Protein AF-A0A353D0I7-F1 (afdb_monomer)

pLDDT: mean 75.92, std 21.26, range [36.0, 98.81]

Mean predicted aligned error: 16.85 Å

Foldseek 3Di:
DDPPPPDPDPPPPPPPPPPPPPPPPPPPPVVVVVVVVVVCPPPPDPPPPPPPPDDDDDPPADPDDPVRRVVVVVVVVVVVVVVVVVVVVVVVVVVVVVVVVVVVVVVVVVVVVVVVVVVVVVVVVVVVVVVVVVVVVVVVVVVVVVVVVVVVVVVVVVVLQQAEKDKDWDWDAFDLFFIKIKIFIDGPNWTDFDQDPVQKDKDFDDDPPDPQDQDPPPQWDTDPTNIIIGTTGDDNPDQKGWTWIWGADPVNSYIDIDTDTHDGDPDDDDD

Radius of gyration: 63.14 Å; Cα contacts (8 Å, |Δi|>4): 236; chains: 1; bounding box: 129×43×152 Å

Structure (mmCIF, N/CA/C/O backbone):
data_AF-A0A353D0I7-F1
#
_entry.id   AF-A0A353D0I7-F1
#
loop_
_atom_site.group_PDB
_atom_site.id
_atom_site.type_symbol
_atom_site.label_atom_id
_atom_site.label_alt_id
_atom_site.label_comp_id
_atom_site.label_asym_id
_atom_site.label_entity_id
_atom_site.label_seq_id
_atom_site.pdbx_PDB_ins_code
_atom_site.Cartn_x
_atom_site.Cartn_y
_atom_site.Cartn_z
_atom_site.occupancy
_atom_site.B_iso_or_equiv
_atom_site.auth_seq_id
_atom_site.auth_comp_id
_atom_site.auth_asym_id
_atom_site.auth_atom_id
_atom_site.pdbx_PDB_model_num
ATOM 1 N N . MET A 1 1 ? 24.732 11.287 5.444 1.00 43.81 1 MET A N 1
ATOM 2 C CA . MET A 1 1 ? 25.161 10.546 4.243 1.00 43.81 1 MET A CA 1
ATOM 3 C C . MET A 1 1 ? 24.365 11.101 3.076 1.00 43.81 1 MET A C 1
ATOM 5 O O . MET A 1 1 ? 23.213 11.434 3.291 1.00 43.81 1 MET A O 1
ATOM 9 N N . GLU A 1 2 ? 25.016 11.252 1.920 1.00 36.94 2 GLU A N 1
ATOM 10 C CA . GLU A 1 2 ? 24.419 11.564 0.606 1.00 36.94 2 GLU A CA 1
ATOM 11 C C . GLU A 1 2 ? 24.015 13.018 0.315 1.00 36.94 2 GLU A C 1
ATOM 13 O O . GLU A 1 2 ? 22.853 13.376 0.206 1.00 36.94 2 GLU A O 1
ATOM 18 N N . ASN A 1 3 ? 25.036 13.838 0.050 1.00 39.44 3 ASN A N 1
ATOM 19 C CA . ASN A 1 3 ? 24.956 14.944 -0.910 1.00 39.44 3 ASN A CA 1
ATOM 20 C C . ASN A 1 3 ? 25.795 14.562 -2.146 1.00 39.44 3 ASN A C 1
ATOM 22 O O . ASN A 1 3 ? 26.891 15.074 -2.363 1.00 39.44 3 ASN A O 1
ATOM 26 N N . GLN A 1 4 ? 25.307 13.582 -2.910 1.00 45.09 4 GLN A N 1
ATOM 27 C CA . GLN A 1 4 ? 25.917 13.063 -4.144 1.00 45.09 4 GLN A CA 1
ATOM 28 C C . GLN A 1 4 ? 24.853 13.021 -5.251 1.00 45.09 4 GLN A C 1
ATOM 30 O O . GLN A 1 4 ? 24.488 11.952 -5.714 1.00 45.09 4 GLN A O 1
ATOM 35 N N . LEU A 1 5 ? 24.289 14.170 -5.643 1.00 42.84 5 LEU A N 1
ATOM 36 C CA . LEU A 1 5 ? 23.311 14.217 -6.748 1.00 42.84 5 LEU A CA 1
ATOM 37 C C . LEU A 1 5 ? 23.280 15.560 -7.499 1.00 42.84 5 LEU A C 1
ATOM 39 O O . LEU A 1 5 ? 22.258 15.986 -8.021 1.00 42.84 5 LEU A O 1
ATOM 43 N N . MET A 1 6 ? 24.433 16.221 -7.615 1.00 41.44 6 MET A N 1
ATOM 44 C CA . MET A 1 6 ? 24.625 17.328 -8.562 1.00 41.44 6 MET A CA 1
ATOM 45 C C . MET A 1 6 ? 25.879 17.087 -9.392 1.00 41.44 6 MET A C 1
ATOM 47 O O . MET A 1 6 ? 26.884 17.772 -9.232 1.00 41.44 6 MET A O 1
ATOM 51 N N . ASN A 1 7 ? 25.852 16.077 -10.264 1.00 40.19 7 ASN A N 1
ATOM 52 C CA . ASN A 1 7 ? 26.860 15.992 -11.322 1.00 40.19 7 ASN A CA 1
ATOM 53 C C . ASN A 1 7 ? 26.443 15.139 -12.527 1.00 40.19 7 ASN A C 1
ATOM 55 O O . ASN A 1 7 ? 27.208 14.311 -13.001 1.00 40.19 7 ASN A O 1
ATOM 59 N N . ILE A 1 8 ? 25.227 15.325 -13.046 1.00 46.22 8 ILE A N 1
ATOM 60 C CA . ILE A 1 8 ? 24.851 14.786 -14.361 1.00 46.22 8 ILE A CA 1
ATOM 61 C C . ILE A 1 8 ? 23.955 15.819 -15.046 1.00 46.22 8 ILE A C 1
ATOM 63 O O . ILE A 1 8 ? 22.750 15.798 -14.845 1.00 46.22 8 ILE A O 1
ATOM 67 N N . ASN A 1 9 ? 24.548 16.787 -15.757 1.00 39.69 9 ASN A N 1
ATOM 68 C CA . ASN A 1 9 ? 23.955 17.439 -16.947 1.00 39.69 9 ASN A CA 1
ATOM 69 C C . ASN A 1 9 ? 24.830 18.577 -17.497 1.00 39.69 9 ASN A C 1
ATOM 71 O O . ASN A 1 9 ? 24.389 19.700 -17.733 1.00 39.69 9 ASN A O 1
ATOM 75 N N . ARG A 1 10 ? 26.105 18.276 -17.753 1.00 39.94 10 ARG A N 1
ATOM 76 C CA . ARG A 1 10 ? 26.916 19.040 -18.709 1.00 39.94 10 ARG A CA 1
ATOM 77 C C . ARG A 1 10 ? 27.571 18.088 -19.699 1.00 39.94 10 ARG A C 1
ATOM 79 O O . ARG A 1 10 ? 28.788 18.037 -19.819 1.00 39.94 10 ARG A O 1
ATOM 86 N N . ILE A 1 11 ? 26.746 17.321 -20.409 1.00 43.81 11 ILE A N 1
ATOM 87 C CA . ILE A 1 11 ? 27.163 16.764 -21.695 1.00 43.81 11 ILE A CA 1
ATOM 88 C C . ILE A 1 11 ? 26.932 17.880 -22.708 1.00 43.81 11 ILE A C 1
ATOM 90 O O . ILE A 1 11 ? 25.852 18.044 -23.268 1.00 43.81 11 ILE A O 1
ATOM 94 N N . SER A 1 12 ? 27.958 18.713 -22.860 1.00 39.00 12 SER A N 1
ATOM 95 C CA . SER A 1 12 ? 28.112 19.603 -24.001 1.00 39.00 12 SER A CA 1
ATOM 96 C C . SER A 1 12 ? 28.170 18.726 -25.251 1.00 39.00 12 SER A C 1
ATOM 98 O O . SER A 1 12 ? 29.223 18.183 -25.585 1.00 39.00 12 SER A O 1
ATOM 100 N N . ILE A 1 13 ? 27.028 18.532 -25.909 1.00 44.00 13 ILE A N 1
ATOM 101 C CA . ILE A 1 13 ? 26.969 17.905 -27.227 1.00 44.00 13 ILE A CA 1
ATOM 102 C C . ILE A 1 13 ? 27.685 18.864 -28.176 1.00 44.00 13 ILE A C 1
ATOM 104 O O . ILE A 1 13 ? 27.190 19.945 -28.495 1.00 44.00 13 ILE A O 1
ATOM 108 N N . PHE A 1 14 ? 28.902 18.489 -28.565 1.00 36.00 14 PHE A N 1
ATOM 109 C CA . PHE A 1 14 ? 29.623 19.114 -29.661 1.00 36.00 14 PHE A CA 1
ATOM 110 C C . PHE A 1 14 ? 28.761 18.977 -30.917 1.00 36.00 14 PHE A C 1
ATOM 112 O O . PHE A 1 14 ? 28.724 17.925 -31.551 1.00 36.00 14 PHE A O 1
ATOM 119 N N . ALA A 1 15 ? 28.058 20.052 -31.268 1.00 41.72 15 ALA A N 1
ATOM 120 C CA . ALA A 1 15 ? 27.483 20.229 -32.587 1.00 41.72 15 ALA A CA 1
ATOM 121 C C . ALA A 1 15 ? 28.641 20.316 -33.590 1.00 41.72 15 ALA A C 1
ATOM 123 O O . ALA A 1 15 ? 29.188 21.385 -33.860 1.00 41.72 15 ALA A O 1
ATOM 124 N N . VAL A 1 16 ? 29.063 19.166 -34.113 1.00 38.50 16 VAL A N 1
ATOM 125 C CA . VAL A 1 16 ? 29.915 19.108 -35.296 1.00 38.50 16 VAL A CA 1
ATOM 126 C C . VAL A 1 16 ? 29.008 19.404 -36.484 1.00 38.50 16 VAL A C 1
ATOM 128 O O . VAL A 1 16 ? 28.429 18.512 -37.096 1.00 38.50 16 VAL A O 1
ATOM 131 N N . CYS A 1 17 ? 28.858 20.691 -36.796 1.00 39.34 17 CYS A N 1
ATOM 132 C CA . CYS A 1 17 ? 28.302 21.143 -38.063 1.00 39.34 17 CYS A CA 1
ATOM 133 C C . CYS A 1 17 ? 29.265 20.749 -39.190 1.00 39.34 17 CYS A C 1
ATOM 135 O O . CYS A 1 17 ? 30.078 21.559 -39.635 1.00 39.34 17 CYS A O 1
ATOM 137 N N . PHE A 1 18 ? 29.179 19.510 -39.675 1.00 36.78 18 PHE A N 1
ATOM 138 C CA . PHE A 1 18 ? 29.723 19.173 -40.983 1.00 36.78 18 PHE A CA 1
ATOM 139 C C . PHE A 1 18 ? 28.735 19.677 -42.034 1.00 36.78 18 PHE A C 1
ATOM 141 O O . PHE A 1 18 ? 27.848 18.966 -42.503 1.00 36.78 18 PHE A O 1
ATOM 148 N N . ALA A 1 19 ? 28.890 20.950 -42.394 1.00 41.84 19 ALA A N 1
ATOM 149 C CA . ALA A 1 19 ? 28.361 21.493 -43.632 1.00 41.84 19 ALA A CA 1
ATOM 150 C C . ALA A 1 19 ? 29.079 20.803 -44.803 1.00 41.84 19 ALA A C 1
ATOM 152 O O . ALA A 1 19 ? 29.999 21.350 -45.407 1.00 41.84 19 ALA A O 1
ATOM 153 N N . VAL A 1 20 ? 28.687 19.567 -45.117 1.00 42.97 20 VAL A N 1
ATOM 154 C CA . VAL A 1 20 ? 28.992 18.979 -46.417 1.00 42.97 20 VAL A CA 1
ATOM 155 C C . VAL A 1 20 ? 28.049 19.655 -47.397 1.00 42.97 20 VAL A C 1
ATOM 157 O O . VAL A 1 20 ? 26.867 19.325 -47.480 1.00 42.97 20 VAL A O 1
ATOM 160 N N . GLY A 1 21 ? 28.577 20.650 -48.106 1.00 36.94 21 GLY A N 1
ATOM 161 C CA . GLY A 1 21 ? 27.939 21.240 -49.270 1.00 36.94 21 GLY A CA 1
ATOM 162 C C . GLY A 1 21 ? 27.663 20.167 -50.319 1.00 36.94 21 GLY A C 1
ATOM 163 O O . GLY A 1 21 ? 28.461 19.946 -51.222 1.00 36.94 21 GLY A O 1
ATOM 164 N N . LEU A 1 22 ? 26.504 19.519 -50.226 1.00 41.19 22 LEU A N 1
ATOM 165 C CA . LEU A 1 22 ? 25.900 18.749 -51.307 1.00 41.19 22 LEU A CA 1
ATOM 166 C C . LEU A 1 22 ? 25.174 19.715 -52.253 1.00 41.19 22 LEU A C 1
ATOM 168 O O . LEU A 1 22 ? 23.973 19.629 -52.475 1.00 41.19 22 LEU A O 1
ATOM 172 N N . ALA A 1 23 ? 25.937 20.634 -52.842 1.00 38.72 23 ALA A N 1
ATOM 173 C CA . ALA A 1 23 ? 25.620 21.192 -54.148 1.00 38.72 23 ALA A CA 1
ATOM 174 C C . ALA A 1 23 ? 26.323 20.321 -55.199 1.00 38.72 23 ALA A C 1
ATOM 176 O O . ALA A 1 23 ? 27.209 20.769 -55.920 1.00 38.72 23 ALA A O 1
ATOM 177 N N . VAL A 1 24 ? 25.950 19.040 -55.263 1.00 44.25 24 VAL A N 1
ATOM 178 C CA . VAL A 1 24 ? 26.192 18.256 -56.474 1.00 44.25 24 VAL A CA 1
ATOM 179 C C . VAL A 1 24 ? 25.084 18.666 -57.425 1.00 44.25 24 VAL A C 1
ATOM 181 O O . VAL A 1 24 ? 23.952 18.194 -57.330 1.00 44.25 24 VAL A O 1
ATOM 184 N N . ALA A 1 25 ? 25.417 19.611 -58.302 1.00 37.81 25 ALA A N 1
ATOM 185 C CA . ALA A 1 25 ? 24.695 19.830 -59.537 1.00 37.81 25 ALA A CA 1
ATOM 186 C C . ALA A 1 25 ? 24.518 18.464 -60.212 1.00 37.81 25 ALA A C 1
ATOM 188 O O . ALA A 1 25 ? 25.473 17.839 -60.673 1.00 37.81 25 ALA A O 1
ATOM 189 N N . SER A 1 26 ? 23.287 17.975 -60.194 1.00 40.94 26 SER A N 1
ATOM 190 C CA . SER A 1 26 ? 22.852 16.793 -60.910 1.00 40.94 26 SER A CA 1
ATOM 191 C C . SER A 1 26 ? 22.825 17.111 -62.404 1.00 40.94 26 SER A C 1
ATOM 193 O O . SER A 1 26 ? 21.777 17.337 -62.999 1.00 40.94 26 SER A O 1
ATOM 195 N N . GLU A 1 27 ? 23.996 17.109 -63.041 1.00 39.12 27 GLU A N 1
ATOM 196 C CA . GLU A 1 27 ? 24.047 16.778 -64.461 1.00 39.12 27 GLU A CA 1
ATOM 197 C C . GLU A 1 27 ? 23.748 15.274 -64.599 1.00 39.12 27 GLU A C 1
ATOM 199 O O . GLU A 1 27 ? 24.409 14.449 -63.960 1.00 39.12 27 GLU A O 1
ATOM 204 N N . PRO A 1 28 ? 22.749 14.871 -65.402 1.00 41.25 28 PRO A N 1
ATOM 205 C CA . PRO A 1 28 ? 22.394 13.470 -65.557 1.00 41.25 28 PRO A CA 1
ATOM 206 C C . PRO A 1 28 ? 23.538 12.720 -66.255 1.00 41.25 28 PRO A C 1
ATOM 208 O O . PRO A 1 28 ? 23.736 12.815 -67.469 1.00 41.25 28 PRO A O 1
ATOM 211 N N . SER A 1 29 ? 24.270 11.912 -65.484 1.00 44.91 29 SER A N 1
ATOM 212 C CA . SER A 1 29 ? 25.369 11.052 -65.950 1.00 44.91 29 SER A CA 1
ATOM 213 C C . SER A 1 29 ? 24.948 10.026 -67.016 1.00 44.91 29 SER A C 1
ATOM 215 O O . SER A 1 29 ? 25.800 9.448 -67.692 1.00 44.91 29 SER A O 1
ATOM 217 N N . MET A 1 30 ? 23.646 9.861 -67.278 1.00 44.22 30 MET A N 1
ATOM 218 C CA . MET A 1 30 ? 23.142 9.021 -68.369 1.00 44.22 30 MET A CA 1
ATOM 219 C C . MET A 1 30 ? 23.499 9.538 -69.777 1.00 44.22 30 MET A C 1
ATOM 221 O O . MET A 1 30 ? 23.454 8.764 -70.734 1.00 44.22 30 MET A O 1
ATOM 225 N N . ALA A 1 31 ? 23.910 10.804 -69.936 1.00 43.75 31 ALA A N 1
ATOM 226 C CA . ALA A 1 31 ? 24.322 11.343 -71.237 1.00 43.75 31 ALA A CA 1
ATOM 227 C C . ALA A 1 31 ? 25.786 11.025 -71.620 1.00 43.75 31 ALA A C 1
ATOM 229 O O . ALA A 1 31 ? 26.114 11.015 -72.810 1.00 43.75 31 ALA A O 1
ATOM 230 N N . ARG A 1 32 ? 26.676 10.713 -70.661 1.00 48.09 32 ARG A N 1
ATOM 231 C CA . ARG A 1 32 ? 28.086 10.372 -70.964 1.00 48.09 32 ARG A CA 1
ATOM 232 C C . ARG A 1 32 ? 28.297 8.908 -71.360 1.00 48.09 32 ARG A C 1
ATOM 234 O O . ARG A 1 32 ? 29.237 8.625 -72.106 1.00 48.09 32 ARG A O 1
ATOM 241 N N . ASN A 1 33 ? 27.389 8.003 -70.989 1.00 43.19 33 ASN A N 1
ATOM 242 C CA . ASN A 1 33 ? 27.522 6.576 -71.313 1.00 43.19 33 ASN A CA 1
ATOM 243 C C . ASN A 1 33 ? 27.326 6.246 -72.801 1.00 43.19 33 ASN A C 1
ATOM 245 O O . ASN A 1 33 ? 27.893 5.271 -73.285 1.00 43.19 33 ASN A O 1
ATOM 249 N N . LYS A 1 34 ? 26.616 7.076 -73.580 1.00 42.94 34 LYS A N 1
ATOM 250 C CA . LYS A 1 34 ? 26.435 6.817 -75.024 1.00 42.94 34 LYS A CA 1
ATOM 251 C C . LYS A 1 34 ? 27.615 7.248 -75.901 1.00 42.94 34 LYS A C 1
ATOM 253 O O . LYS A 1 34 ? 27.790 6.678 -76.971 1.00 42.94 34 LYS A O 1
ATOM 258 N N . LYS A 1 35 ? 28.444 8.209 -75.472 1.00 41.84 35 LYS A N 1
ATOM 259 C CA . LYS A 1 35 ? 29.616 8.648 -76.260 1.00 41.84 35 LYS A CA 1
ATOM 260 C C . LYS A 1 35 ? 30.898 7.874 -75.940 1.00 41.84 35 LYS A C 1
ATOM 262 O O . LYS A 1 35 ? 31.723 7.720 -76.832 1.00 41.84 35 LYS A O 1
ATOM 267 N N . LYS A 1 36 ? 31.057 7.331 -74.726 1.00 41.81 36 LYS A N 1
ATOM 268 C CA . LYS A 1 36 ? 32.230 6.502 -74.379 1.00 41.81 36 LYS A CA 1
ATOM 269 C C . LYS A 1 36 ? 32.121 5.049 -74.864 1.00 41.81 36 LYS A C 1
ATOM 271 O O . LYS A 1 36 ? 33.139 4.467 -75.224 1.00 41.81 36 LYS A O 1
ATOM 276 N N . ALA A 1 37 ? 30.907 4.506 -75.002 1.00 42.28 37 ALA A N 1
ATOM 277 C CA . ALA A 1 37 ? 30.687 3.162 -75.552 1.00 42.28 37 ALA A CA 1
ATOM 278 C C . ALA A 1 37 ? 31.186 2.995 -77.007 1.00 42.28 37 ALA A C 1
ATOM 280 O O . ALA A 1 37 ? 31.537 1.891 -77.410 1.00 42.28 37 ALA A O 1
ATOM 281 N N . SER A 1 38 ? 31.281 4.082 -77.786 1.00 43.28 38 SER A N 1
ATOM 282 C CA . SER A 1 38 ? 31.744 4.038 -79.183 1.00 43.28 38 SER A CA 1
ATOM 283 C C . SER A 1 38 ? 33.266 3.911 -79.342 1.00 43.28 38 SER A C 1
ATOM 285 O O . SER A 1 38 ? 33.706 3.480 -80.404 1.00 43.28 38 SER A O 1
ATOM 287 N N . SER A 1 39 ? 34.069 4.264 -78.331 1.00 43.16 39 SER A N 1
ATOM 288 C CA . SER A 1 39 ? 35.538 4.126 -78.394 1.00 43.16 39 SER A CA 1
ATOM 289 C C . SER A 1 39 ? 36.075 2.957 -77.561 1.00 43.16 39 SER A C 1
ATOM 291 O O . SER A 1 39 ? 37.202 2.526 -77.782 1.00 43.16 39 SER A O 1
ATOM 293 N N . TYR A 1 40 ? 35.272 2.405 -76.644 1.00 43.62 40 TYR A N 1
ATOM 294 C CA . TYR A 1 40 ? 35.687 1.367 -75.688 1.00 43.62 40 TYR A CA 1
ATOM 295 C C . TYR A 1 40 ? 35.433 -0.085 -76.133 1.00 43.62 40 TYR A C 1
ATOM 297 O O . TYR A 1 40 ? 35.840 -1.018 -75.447 1.00 43.62 40 TYR A O 1
ATOM 305 N N . SER A 1 41 ? 34.839 -0.317 -77.309 1.00 39.81 41 SER A N 1
ATOM 306 C CA . SER A 1 41 ? 34.624 -1.672 -77.854 1.00 39.81 41 SER A CA 1
ATOM 307 C C . SER A 1 41 ? 35.919 -2.426 -78.215 1.00 39.81 41 SER A C 1
ATOM 309 O O . SER A 1 41 ? 35.845 -3.585 -78.620 1.00 39.81 41 SER A O 1
ATOM 311 N N . LYS A 1 42 ? 37.101 -1.803 -78.113 1.00 42.97 42 LYS A N 1
ATOM 312 C CA . LYS A 1 42 ? 38.382 -2.458 -78.426 1.00 42.97 42 LYS A CA 1
ATOM 313 C C . LYS A 1 42 ? 39.047 -3.176 -77.247 1.00 42.97 42 LYS A C 1
ATOM 315 O O . LYS A 1 42 ? 39.961 -3.951 -77.500 1.00 42.97 42 LYS A O 1
ATOM 320 N N . TYR A 1 43 ? 38.597 -2.966 -76.007 1.00 46.38 43 TYR A N 1
ATOM 321 C CA . TYR A 1 43 ? 39.316 -3.463 -74.820 1.00 46.38 43 TYR A CA 1
ATOM 322 C C . TYR A 1 43 ? 38.435 -4.191 -73.788 1.00 46.38 43 TYR A C 1
ATOM 324 O O . TYR A 1 43 ? 38.929 -4.601 -72.748 1.00 46.38 43 TYR A O 1
ATOM 332 N N . THR A 1 44 ? 37.147 -4.419 -74.069 1.00 39.66 44 THR A N 1
ATOM 333 C CA . THR A 1 44 ? 36.193 -5.098 -73.161 1.00 39.66 44 THR A CA 1
ATOM 334 C C . THR A 1 44 ? 36.138 -6.622 -73.299 1.00 39.66 44 THR A C 1
ATOM 336 O O . THR A 1 44 ? 35.205 -7.267 -72.827 1.00 39.66 44 THR A O 1
ATOM 339 N N . SER A 1 45 ? 37.146 -7.231 -73.910 1.00 42.69 45 SER A N 1
ATOM 340 C CA . SER A 1 45 ? 37.435 -8.639 -73.630 1.00 42.69 45 SER A CA 1
ATOM 341 C C . SER A 1 45 ? 38.417 -8.645 -72.472 1.00 42.69 45 SER A C 1
ATOM 343 O O . SER A 1 45 ? 39.285 -7.780 -72.435 1.00 42.69 45 SER A O 1
ATOM 345 N N . ALA A 1 46 ? 38.330 -9.603 -71.553 1.00 44.50 46 ALA A N 1
ATOM 346 C CA . ALA A 1 46 ? 39.454 -9.939 -70.691 1.00 44.50 46 ALA A CA 1
ATOM 347 C C . ALA A 1 46 ? 40.634 -10.358 -71.588 1.00 44.50 46 ALA A C 1
ATOM 349 O O . ALA A 1 46 ? 40.857 -11.539 -71.842 1.00 44.50 46 ALA A O 1
ATOM 350 N N . VAL A 1 47 ? 41.345 -9.381 -72.151 1.00 45.44 47 VAL A N 1
ATOM 351 C CA . VAL A 1 47 ? 42.608 -9.586 -72.831 1.00 45.44 47 VAL A CA 1
ATOM 352 C C . VAL A 1 47 ? 43.573 -9.793 -71.688 1.00 45.44 47 VAL A C 1
ATOM 354 O O . VAL A 1 47 ? 44.133 -8.858 -71.122 1.00 45.44 47 VAL A O 1
ATOM 357 N N . GLN A 1 48 ? 43.692 -11.058 -71.297 1.00 48.25 48 GLN A N 1
ATOM 358 C CA . GLN A 1 48 ? 44.910 -11.571 -70.705 1.00 48.25 48 GLN A CA 1
ATOM 359 C C . GLN A 1 48 ? 46.048 -10.926 -71.500 1.00 48.25 48 GLN A C 1
ATOM 361 O O . GLN A 1 48 ? 46.119 -11.125 -72.717 1.00 48.25 48 GLN A O 1
ATOM 366 N N . LEU A 1 49 ? 46.841 -10.064 -70.845 1.00 49.62 49 LEU A N 1
ATOM 367 C CA . LEU A 1 49 ? 48.037 -9.482 -71.456 1.00 49.62 49 LEU A CA 1
ATOM 368 C C . LEU A 1 49 ? 48.740 -10.615 -72.211 1.00 49.62 49 LEU A C 1
ATOM 370 O O . LEU A 1 49 ? 48.863 -11.698 -71.626 1.00 49.62 49 LEU A O 1
ATOM 374 N N . PRO A 1 50 ? 49.130 -10.433 -73.486 1.00 48.22 50 PRO A N 1
ATOM 375 C CA . PRO A 1 50 ? 49.729 -11.515 -74.245 1.00 48.22 50 PRO A CA 1
ATOM 376 C C . PRO A 1 50 ? 50.870 -12.120 -73.422 1.00 48.22 50 PRO A C 1
ATOM 378 O O . PRO A 1 50 ? 51.798 -11.408 -73.031 1.00 48.22 50 PRO A O 1
ATOM 381 N N . SER A 1 51 ? 50.767 -13.414 -73.101 1.00 48.44 51 SER A N 1
ATOM 382 C CA . SER A 1 51 ? 51.849 -14.162 -72.465 1.00 48.44 51 SER A CA 1
ATOM 383 C C . SER A 1 51 ? 52.960 -14.292 -73.497 1.00 48.44 51 SER A C 1
ATOM 385 O O . SER A 1 51 ? 52.995 -15.243 -74.272 1.00 48.44 51 SER A O 1
ATOM 387 N N . TYR A 1 52 ? 53.824 -13.285 -73.571 1.00 53.31 52 TYR A N 1
ATOM 388 C CA . TYR A 1 52 ? 55.045 -13.367 -74.352 1.00 53.31 52 TYR A CA 1
ATOM 389 C C . TYR A 1 52 ? 56.007 -14.272 -73.590 1.00 53.31 52 TYR A C 1
ATOM 391 O O . TYR A 1 52 ? 56.526 -13.885 -72.542 1.00 53.31 52 TYR A O 1
ATOM 399 N N . ASP A 1 53 ? 56.202 -15.486 -74.108 1.00 41.38 53 ASP A N 1
ATOM 400 C CA . ASP A 1 53 ? 57.168 -16.453 -73.598 1.00 41.38 53 ASP A CA 1
ATOM 401 C C . ASP A 1 53 ? 58.546 -15.795 -73.471 1.00 41.38 53 ASP A C 1
ATOM 403 O O . ASP A 1 53 ? 59.245 -15.509 -74.448 1.00 41.38 53 ASP A O 1
ATOM 407 N N . ALA A 1 54 ? 58.923 -15.529 -72.224 1.00 45.94 54 ALA A N 1
ATOM 408 C CA . ALA A 1 54 ? 60.219 -14.998 -71.866 1.00 45.94 54 ALA A CA 1
ATOM 409 C C . ALA A 1 54 ? 61.253 -16.125 -71.962 1.00 45.94 54 ALA A C 1
ATOM 411 O O . ALA A 1 54 ? 61.483 -16.857 -71.000 1.00 45.94 54 ALA A O 1
ATOM 412 N N . ASN A 1 55 ? 61.903 -16.262 -73.121 1.00 46.56 55 ASN A N 1
ATOM 413 C CA . ASN A 1 55 ? 63.171 -16.982 -73.165 1.00 46.56 55 ASN A CA 1
ATOM 414 C C . ASN A 1 55 ? 64.236 -16.154 -72.419 1.00 46.56 55 ASN A C 1
ATOM 416 O O . ASN A 1 55 ? 64.371 -14.942 -72.598 1.00 46.56 55 ASN A O 1
ATOM 420 N N . SER A 1 56 ? 64.930 -16.843 -71.521 1.00 47.81 56 SER A N 1
ATOM 421 C CA . SER A 1 56 ? 65.709 -16.366 -70.385 1.00 47.81 56 SER A CA 1
ATOM 422 C C . SER A 1 56 ? 66.812 -15.363 -70.742 1.00 47.81 56 SER A C 1
ATOM 424 O O . SER A 1 56 ? 67.729 -15.712 -71.483 1.00 47.81 56 SER A O 1
ATOM 426 N N . ASN A 1 57 ? 66.734 -14.155 -70.162 1.00 48.94 57 ASN A N 1
ATOM 427 C CA . ASN A 1 57 ? 67.835 -13.259 -69.731 1.00 48.94 57 ASN A CA 1
ATOM 428 C C . ASN A 1 57 ? 67.581 -11.755 -69.943 1.00 48.94 57 ASN A C 1
ATOM 430 O O . ASN A 1 57 ? 68.415 -10.955 -69.516 1.00 48.94 57 ASN A O 1
ATOM 434 N N . SER A 1 58 ? 66.454 -11.316 -70.516 1.00 48.84 58 SER A N 1
ATOM 435 C CA . SER A 1 58 ? 66.131 -9.881 -70.551 1.00 48.84 58 SER A CA 1
ATOM 436 C C . SER A 1 58 ? 65.224 -9.501 -69.374 1.00 48.84 58 SER A C 1
ATOM 438 O O . SER A 1 58 ? 64.169 -10.087 -69.131 1.00 48.84 58 SER A O 1
ATOM 440 N N . LYS A 1 59 ? 65.666 -8.524 -68.580 1.00 51.41 59 LYS A N 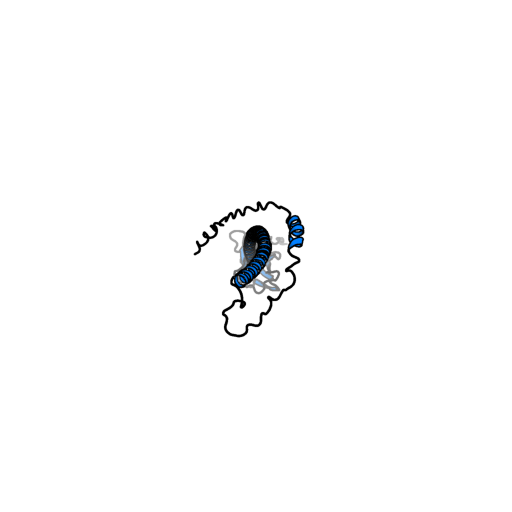1
ATOM 441 C CA . LYS A 1 59 ? 64.848 -7.906 -67.538 1.00 51.41 59 LYS A CA 1
ATOM 442 C C . LYS A 1 59 ? 63.699 -7.144 -68.206 1.00 51.41 59 LYS A C 1
ATOM 444 O O . LYS A 1 59 ? 63.881 -6.010 -68.632 1.00 51.41 59 LYS A O 1
ATOM 449 N N . GLY A 1 60 ? 62.533 -7.777 -68.275 1.00 56.91 60 GLY A N 1
ATOM 450 C CA . GLY A 1 60 ? 61.224 -7.119 -68.271 1.00 56.91 60 GLY A CA 1
ATOM 451 C C . GLY A 1 60 ? 60.770 -6.375 -69.528 1.00 56.91 60 GLY A C 1
ATOM 452 O O . GLY A 1 60 ? 59.674 -5.830 -69.486 1.00 56.91 60 GLY A O 1
ATOM 453 N N . TYR A 1 61 ? 61.537 -6.366 -70.623 1.00 55.34 61 TYR A N 1
ATOM 454 C CA . TYR A 1 61 ? 61.125 -5.708 -71.867 1.00 55.34 61 TYR A CA 1
ATOM 455 C C . TYR A 1 61 ? 61.122 -6.667 -73.063 1.00 55.34 61 TYR A C 1
ATOM 457 O O . TYR A 1 61 ? 62.040 -7.489 -73.184 1.00 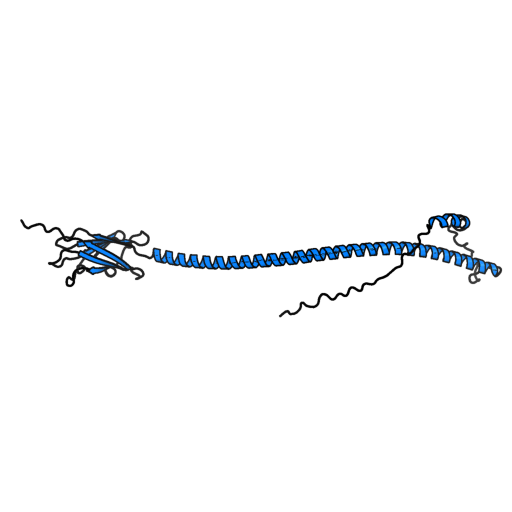55.34 61 TYR A O 1
ATOM 465 N N . PRO A 1 62 ? 60.136 -6.544 -73.975 1.00 56.66 62 PRO A N 1
ATOM 466 C CA . PRO A 1 62 ? 60.156 -7.240 -75.256 1.00 56.66 62 PRO A CA 1
ATOM 467 C C . PRO A 1 62 ? 61.474 -6.971 -75.999 1.00 56.66 62 PRO A C 1
ATOM 469 O O . PRO A 1 62 ? 61.945 -5.834 -76.059 1.00 56.66 62 PRO A O 1
ATOM 472 N N . ASN A 1 63 ? 62.098 -8.010 -76.559 1.00 58.50 63 ASN A N 1
ATOM 473 C CA . ASN A 1 63 ? 63.325 -7.854 -77.342 1.00 58.50 63 ASN A CA 1
ATOM 474 C C . ASN A 1 63 ? 63.011 -7.168 -78.680 1.00 58.50 63 ASN A C 1
ATOM 476 O O . ASN A 1 63 ? 62.528 -7.802 -79.615 1.00 58.50 63 ASN A O 1
ATOM 480 N N . GLY A 1 64 ? 63.325 -5.876 -78.774 1.00 56.28 64 GLY A N 1
ATOM 481 C CA . GLY A 1 64 ? 63.197 -5.091 -79.998 1.00 56.28 64 GLY A CA 1
ATOM 482 C C . GLY A 1 64 ? 62.788 -3.652 -79.710 1.00 56.28 64 GLY A C 1
ATOM 483 O O . GLY A 1 64 ? 61.826 -3.414 -79.005 1.00 56.28 64 GLY A O 1
ATOM 484 N N . ARG A 1 65 ? 63.568 -2.710 -80.257 1.00 59.69 65 ARG A N 1
ATOM 485 C CA . ARG A 1 65 ? 63.331 -1.261 -80.418 1.00 59.69 65 ARG A CA 1
ATOM 486 C C . ARG A 1 65 ? 62.722 -0.498 -79.203 1.00 59.69 65 ARG A C 1
ATOM 488 O O . ARG A 1 65 ? 61.567 -0.712 -78.861 1.00 59.69 65 ARG A O 1
ATOM 495 N N . PRO A 1 66 ? 63.416 0.518 -78.641 1.00 70.06 66 PRO A N 1
ATOM 496 C CA . PRO A 1 66 ? 63.009 1.256 -77.427 1.00 70.06 66 PRO A CA 1
ATOM 497 C C . PRO A 1 66 ? 61.559 1.767 -77.365 1.00 70.06 66 PRO A C 1
ATOM 499 O O . PRO A 1 66 ? 61.024 1.955 -76.279 1.00 70.06 66 PRO A O 1
ATOM 502 N N . PHE A 1 67 ? 60.911 1.993 -78.507 1.00 74.44 67 PHE A N 1
ATOM 503 C CA . PHE A 1 67 ? 59.525 2.452 -78.557 1.00 74.44 67 PHE A CA 1
ATOM 504 C C . PHE A 1 67 ? 58.491 1.378 -78.178 1.00 74.44 67 PHE A C 1
ATOM 506 O O . PHE A 1 67 ? 57.453 1.736 -77.637 1.00 74.44 67 PHE A O 1
ATOM 513 N N . GLN A 1 68 ? 58.765 0.084 -78.394 1.00 75.50 68 GLN A N 1
ATOM 514 C CA . GLN A 1 68 ? 57.823 -1.001 -78.060 1.00 75.50 68 GLN A CA 1
ATOM 515 C C . GLN A 1 68 ? 57.723 -1.221 -76.543 1.00 75.50 68 GLN A C 1
ATOM 517 O O . GLN A 1 68 ? 56.660 -1.521 -76.010 1.00 75.50 68 GLN A O 1
ATOM 522 N N . ALA A 1 69 ? 58.837 -1.019 -75.838 1.00 76.50 69 ALA A N 1
ATOM 523 C CA . ALA A 1 69 ? 58.898 -1.005 -74.380 1.00 76.50 69 ALA A CA 1
ATOM 524 C C . ALA A 1 69 ? 58.024 0.107 -73.773 1.00 76.50 69 ALA A C 1
ATOM 526 O O . ALA A 1 69 ? 57.267 -0.132 -72.838 1.00 76.50 69 ALA A O 1
ATOM 527 N N . ILE A 1 70 ? 58.108 1.309 -74.349 1.00 82.56 70 ILE A N 1
ATOM 528 C CA . ILE A 1 70 ? 57.340 2.480 -73.914 1.00 82.56 70 ILE A CA 1
ATOM 529 C C . ILE A 1 70 ? 55.838 2.264 -74.143 1.00 82.56 70 ILE A C 1
ATOM 531 O O . ILE A 1 70 ? 55.037 2.572 -73.266 1.00 82.56 70 ILE A O 1
ATOM 535 N N . GLU A 1 71 ? 55.454 1.716 -75.298 1.00 83.56 71 GLU A N 1
ATOM 536 C CA . GLU A 1 71 ? 54.059 1.388 -75.622 1.00 83.56 71 GLU A CA 1
ATOM 537 C C . GLU A 1 71 ? 53.450 0.415 -74.597 1.00 83.56 71 GLU A C 1
ATOM 539 O O . GLU A 1 71 ? 52.381 0.681 -74.052 1.00 83.56 71 GLU A O 1
ATOM 544 N N . TYR A 1 72 ? 54.184 -0.643 -74.240 1.00 80.56 72 TYR A N 1
ATOM 545 C CA . TYR A 1 72 ? 53.758 -1.600 -73.216 1.00 80.56 72 TYR A CA 1
ATOM 546 C C . TYR A 1 72 ? 53.557 -0.960 -71.830 1.00 80.56 72 TYR A C 1
ATOM 548 O O . TYR A 1 72 ? 52.582 -1.260 -71.133 1.00 80.56 72 TYR A O 1
ATOM 556 N N . ASP A 1 73 ? 54.456 -0.063 -71.416 1.00 84.81 73 ASP A N 1
ATOM 557 C CA . ASP A 1 73 ? 54.316 0.650 -70.143 1.00 84.81 73 ASP A CA 1
ATOM 558 C C . ASP A 1 73 ? 53.088 1.572 -70.133 1.00 84.81 73 ASP A C 1
ATOM 560 O O . ASP A 1 73 ? 52.383 1.641 -69.120 1.00 84.81 73 ASP A O 1
ATOM 564 N N . PHE A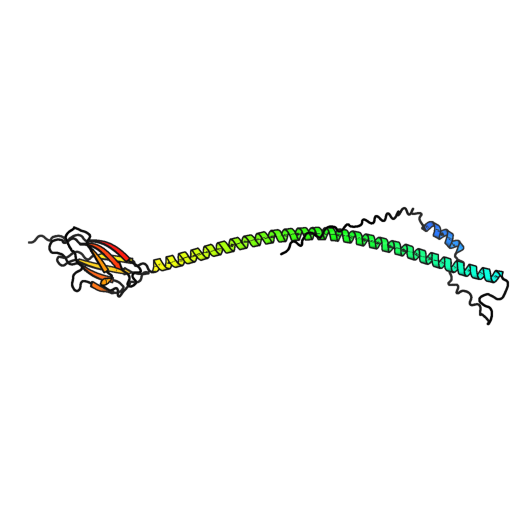 1 74 ? 52.787 2.237 -71.255 1.00 90.06 74 PHE A N 1
ATOM 565 C CA . PHE A 1 74 ? 51.573 3.044 -71.392 1.00 90.06 74 PHE A CA 1
ATOM 566 C C . PHE A 1 74 ? 50.302 2.196 -71.318 1.00 90.06 74 PHE A C 1
ATOM 568 O O . PHE A 1 74 ? 49.386 2.568 -70.586 1.00 90.06 74 PHE A O 1
ATOM 575 N N . ASP A 1 75 ? 50.253 1.038 -71.976 1.00 87.75 75 ASP A N 1
ATOM 576 C CA . ASP A 1 75 ? 49.107 0.121 -71.885 1.00 87.75 75 ASP A CA 1
ATOM 577 C C . ASP A 1 75 ? 48.860 -0.340 -70.443 1.00 87.75 75 ASP A C 1
ATOM 579 O O . ASP A 1 75 ? 47.730 -0.326 -69.945 1.00 87.75 75 ASP A O 1
ATOM 583 N N . LYS A 1 76 ? 49.931 -0.680 -69.717 1.00 87.50 76 LYS A N 1
ATOM 584 C CA . LYS A 1 76 ? 49.846 -1.048 -68.299 1.00 87.50 76 LYS A CA 1
ATOM 585 C C . LYS A 1 76 ? 49.362 0.112 -67.428 1.00 87.50 76 LYS A C 1
ATOM 587 O O . LYS A 1 76 ? 48.613 -0.115 -66.474 1.00 87.50 76 LYS A O 1
ATOM 592 N N . LEU A 1 77 ? 49.797 1.339 -67.718 1.00 93.19 77 LEU A N 1
ATOM 593 C CA . LEU A 1 77 ? 49.318 2.537 -67.030 1.00 93.19 77 LEU A CA 1
ATOM 594 C C . LEU A 1 77 ? 47.832 2.776 -67.300 1.00 93.19 77 LEU A C 1
ATOM 596 O O . LEU A 1 77 ? 47.095 3.002 -66.343 1.00 93.19 77 LEU A O 1
ATOM 600 N N . TYR A 1 78 ? 47.379 2.669 -68.550 1.00 93.69 78 TYR A N 1
ATOM 601 C CA . TYR A 1 78 ? 45.963 2.807 -68.893 1.00 93.69 78 TYR A CA 1
ATOM 602 C C . TYR A 1 78 ? 45.101 1.781 -68.165 1.00 93.69 78 TYR A C 1
ATOM 604 O O . TYR A 1 78 ? 44.109 2.158 -67.549 1.00 93.69 78 TYR A O 1
ATOM 612 N N . TYR A 1 79 ? 45.52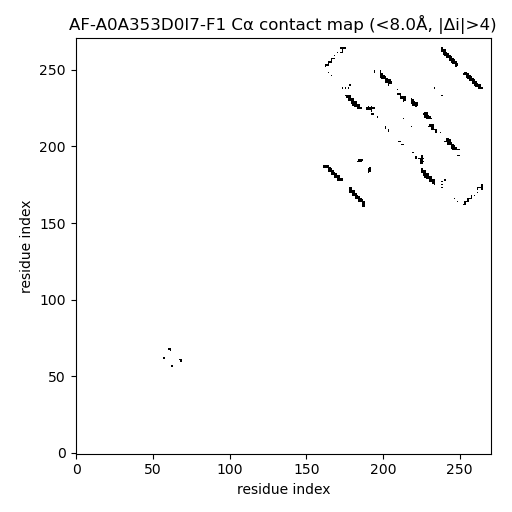1 0.516 -68.148 1.00 91.06 79 TYR A N 1
ATOM 613 C CA . TYR A 1 79 ? 44.808 -0.533 -67.422 1.00 91.06 79 TYR A CA 1
ATOM 614 C C . TYR A 1 79 ? 44.707 -0.239 -65.917 1.00 91.06 79 TYR A C 1
ATOM 616 O O . TYR A 1 79 ? 43.647 -0.379 -65.313 1.00 91.06 79 TYR A O 1
ATOM 624 N N . ARG A 1 80 ? 45.801 0.220 -65.295 1.00 94.88 80 ARG A N 1
ATOM 625 C CA . ARG A 1 80 ? 45.789 0.610 -63.876 1.00 94.88 80 ARG A CA 1
ATOM 626 C C . ARG A 1 80 ? 44.888 1.812 -63.608 1.00 94.88 80 ARG A C 1
ATOM 628 O O . ARG A 1 80 ? 44.216 1.827 -62.584 1.00 94.88 80 ARG A O 1
ATOM 635 N N . LEU A 1 81 ? 44.886 2.807 -64.492 1.00 95.94 81 LEU A N 1
ATOM 636 C CA . LEU A 1 81 ? 44.011 3.973 -64.371 1.00 95.94 81 LEU A CA 1
ATOM 637 C C . LEU A 1 81 ? 42.533 3.582 -64.495 1.00 95.94 81 LEU A C 1
ATOM 639 O O . LEU A 1 81 ? 41.726 4.086 -63.726 1.00 95.94 81 LEU A O 1
ATOM 643 N N . ASP A 1 82 ? 42.196 2.656 -65.394 1.00 93.44 82 ASP A N 1
ATOM 644 C CA . ASP A 1 82 ? 40.831 2.139 -65.576 1.00 93.44 82 ASP A CA 1
ATOM 645 C C . ASP A 1 82 ? 40.343 1.348 -64.347 1.00 93.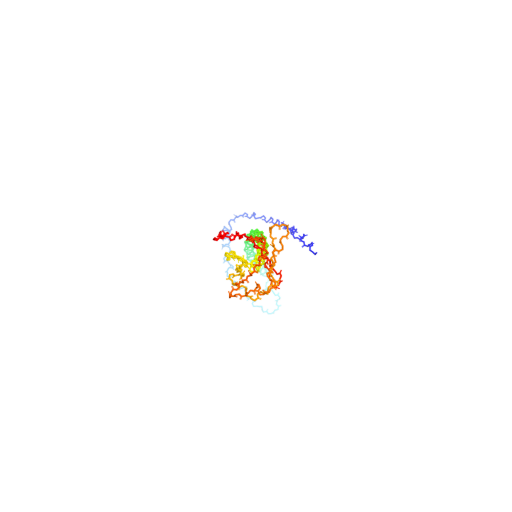44 82 ASP A C 1
ATOM 647 O O . ASP A 1 82 ? 39.219 1.531 -63.873 1.00 93.44 82 ASP A O 1
ATOM 651 N N . MET A 1 83 ? 41.228 0.540 -63.749 1.00 94.50 83 MET A N 1
ATOM 652 C CA . MET A 1 83 ? 40.951 -0.109 -62.464 1.00 94.50 83 MET A CA 1
ATOM 653 C C . MET A 1 83 ? 40.712 0.909 -61.343 1.00 94.50 83 MET A C 1
ATOM 655 O O . MET A 1 83 ? 39.758 0.763 -60.586 1.00 94.50 83 MET A O 1
ATOM 659 N N . ILE A 1 84 ? 41.551 1.946 -61.245 1.00 96.38 84 ILE A N 1
ATOM 660 C CA . ILE A 1 84 ? 41.392 3.001 -60.234 1.00 96.38 84 ILE A CA 1
ATOM 661 C C . ILE A 1 84 ? 40.064 3.748 -60.426 1.00 96.38 84 ILE A C 1
ATOM 663 O O . ILE A 1 84 ? 39.395 4.027 -59.437 1.00 96.38 84 ILE A O 1
ATOM 667 N N . ASP A 1 85 ? 39.665 4.051 -61.664 1.00 95.44 85 ASP A N 1
ATOM 668 C CA . ASP A 1 85 ? 38.373 4.687 -61.971 1.00 95.44 85 ASP A CA 1
ATOM 669 C C . ASP A 1 85 ? 37.206 3.817 -61.473 1.00 95.44 85 ASP A C 1
ATOM 671 O O . ASP A 1 85 ? 36.319 4.290 -60.761 1.00 95.44 85 ASP A O 1
ATOM 675 N N . THR A 1 86 ? 37.277 2.508 -61.735 1.00 94.00 86 THR A N 1
ATOM 676 C CA . THR A 1 86 ? 36.284 1.533 -61.258 1.00 94.00 86 THR A CA 1
ATOM 677 C C . THR A 1 86 ? 36.226 1.458 -59.727 1.00 94.00 86 THR A C 1
ATOM 679 O O . THR A 1 86 ? 35.138 1.439 -59.146 1.00 94.00 86 THR A O 1
ATOM 682 N N . ASP A 1 87 ? 37.377 1.427 -59.053 1.00 96.75 87 ASP A N 1
ATOM 683 C CA . ASP A 1 87 ? 37.447 1.399 -57.588 1.00 96.75 87 ASP A CA 1
ATOM 684 C C . ASP A 1 87 ? 36.892 2.697 -56.976 1.00 96.75 87 ASP A C 1
ATOM 686 O O . ASP A 1 87 ? 36.167 2.658 -55.977 1.00 96.75 87 ASP A O 1
ATOM 690 N N . LEU A 1 88 ? 37.175 3.853 -57.589 1.00 96.56 88 LEU A N 1
ATOM 691 C CA . LEU A 1 88 ? 36.638 5.150 -57.167 1.00 96.56 88 LEU A CA 1
ATOM 692 C C . LEU A 1 88 ? 35.111 5.204 -57.291 1.00 96.56 88 LEU A C 1
ATOM 694 O O . LEU A 1 88 ? 34.448 5.676 -56.362 1.00 96.56 88 LEU A O 1
ATOM 698 N N . ASP A 1 89 ? 34.545 4.665 -58.371 1.00 95.44 89 ASP A N 1
ATOM 699 C CA . ASP A 1 89 ? 33.093 4.553 -58.543 1.00 95.44 89 ASP A CA 1
ATOM 700 C C . ASP A 1 89 ? 32.454 3.680 -57.448 1.00 95.44 89 ASP A C 1
ATOM 702 O O . ASP A 1 89 ? 31.409 4.028 -56.880 1.00 95.44 89 ASP A O 1
ATOM 706 N N . GLN A 1 90 ? 33.096 2.565 -57.082 1.00 96.56 90 GLN A N 1
ATOM 707 C CA . GLN A 1 90 ? 32.626 1.706 -55.989 1.00 96.56 90 GLN A CA 1
ATOM 708 C C . GLN A 1 90 ? 32.704 2.405 -54.627 1.00 96.56 90 GLN A C 1
ATOM 710 O O . GLN A 1 90 ? 31.765 2.316 -53.827 1.00 96.56 90 GLN A O 1
ATOM 715 N N . ILE A 1 91 ? 33.796 3.125 -54.357 1.00 97.94 91 ILE A N 1
ATOM 716 C CA . ILE A 1 91 ? 33.962 3.914 -53.131 1.00 97.94 91 ILE A CA 1
ATOM 717 C C . ILE A 1 91 ? 32.875 4.987 -53.043 1.00 97.94 91 ILE A C 1
ATOM 719 O O . ILE A 1 91 ? 32.239 5.119 -51.994 1.00 97.94 91 ILE A O 1
ATOM 723 N N . ALA A 1 92 ? 32.602 5.707 -54.133 1.00 96.81 92 ALA A N 1
ATOM 724 C CA . ALA A 1 92 ? 31.551 6.718 -54.178 1.00 96.81 92 ALA A CA 1
ATOM 725 C C . ALA A 1 92 ? 30.169 6.118 -53.862 1.00 96.81 92 ALA A C 1
ATOM 727 O O . ALA A 1 92 ? 29.432 6.648 -53.026 1.00 96.81 92 ALA A O 1
ATOM 728 N N . ALA A 1 93 ? 29.837 4.966 -54.453 1.00 95.88 93 ALA A N 1
ATOM 729 C CA . ALA A 1 93 ? 28.586 4.264 -54.167 1.00 95.88 93 ALA A CA 1
ATOM 730 C C . ALA A 1 93 ? 28.483 3.813 -52.697 1.00 95.88 93 ALA A C 1
ATOM 732 O O . ALA A 1 93 ? 27.422 3.936 -52.074 1.00 95.88 93 ALA A O 1
ATOM 733 N N . ASN A 1 94 ? 29.578 3.319 -52.116 1.00 97.69 94 ASN A N 1
ATOM 734 C CA . ASN A 1 94 ? 29.620 2.916 -50.711 1.00 97.69 94 ASN A CA 1
ATOM 735 C C . ASN A 1 94 ? 29.482 4.113 -49.762 1.00 97.69 94 ASN A C 1
ATOM 737 O O . ASN A 1 94 ? 28.732 4.023 -48.790 1.00 97.69 94 ASN A O 1
ATOM 741 N N . LEU A 1 95 ? 30.117 5.248 -50.064 1.00 97.88 95 LEU A N 1
ATOM 742 C CA . LEU A 1 95 ? 29.970 6.483 -49.288 1.00 97.88 95 LEU A CA 1
ATOM 743 C C . LEU A 1 95 ? 28.519 6.976 -49.269 1.00 97.88 95 LEU A C 1
ATOM 745 O O . LEU A 1 95 ? 28.020 7.356 -48.212 1.00 97.88 95 LEU A O 1
ATOM 749 N N . ILE A 1 96 ? 27.805 6.888 -50.397 1.00 97.50 96 ILE A N 1
ATOM 750 C CA . ILE A 1 96 ? 26.371 7.213 -50.453 1.00 97.50 96 ILE A CA 1
ATOM 751 C C . ILE A 1 96 ? 25.566 6.301 -49.514 1.00 97.50 96 ILE A C 1
ATOM 753 O O . ILE A 1 96 ? 24.722 6.782 -48.755 1.00 97.50 96 ILE A O 1
ATOM 757 N N . ARG A 1 97 ? 25.838 4.988 -49.515 1.00 97.94 97 ARG A N 1
ATOM 758 C CA . ARG A 1 97 ? 25.157 4.025 -48.626 1.00 97.94 97 ARG A CA 1
ATOM 759 C C . ARG A 1 97 ? 25.444 4.296 -47.150 1.00 97.94 97 ARG A C 1
ATOM 761 O O . ARG A 1 97 ? 24.522 4.231 -46.337 1.00 97.94 97 ARG A O 1
ATOM 768 N N . VAL A 1 98 ? 26.694 4.612 -46.809 1.00 98.44 98 VAL A N 1
ATOM 769 C CA . VAL A 1 98 ? 27.094 4.988 -45.445 1.00 98.44 98 VAL A CA 1
ATOM 770 C C . VAL A 1 98 ? 26.375 6.264 -45.016 1.00 98.44 98 VAL A C 1
ATOM 772 O O . VAL A 1 98 ? 25.766 6.271 -43.951 1.00 98.44 98 VAL A O 1
ATOM 775 N N . GLY A 1 99 ? 26.342 7.300 -45.861 1.00 97.88 99 GLY A N 1
ATOM 776 C CA . GLY A 1 99 ? 25.614 8.539 -45.570 1.00 97.88 99 GLY A CA 1
ATOM 777 C C . GLY A 1 99 ? 24.129 8.295 -45.289 1.00 97.88 99 GLY A C 1
ATOM 778 O O . GLY A 1 99 ? 23.587 8.788 -44.305 1.00 97.88 99 GLY A O 1
ATOM 779 N N . GLN A 1 100 ? 23.473 7.442 -46.081 1.00 98.00 100 GLN A N 1
ATOM 780 C CA . GLN A 1 100 ? 22.084 7.047 -45.821 1.00 98.00 100 GLN A CA 1
ATOM 781 C C . GLN A 1 100 ? 21.912 6.274 -44.506 1.00 98.00 100 GLN A C 1
ATOM 783 O O . GLN A 1 100 ? 20.871 6.393 -43.861 1.00 98.00 100 GLN A O 1
ATOM 788 N N . ALA A 1 101 ? 22.891 5.452 -44.121 1.00 98.12 101 ALA A N 1
ATOM 789 C CA . ALA A 1 101 ? 22.857 4.720 -42.860 1.00 98.12 101 ALA A CA 1
ATOM 790 C C . ALA A 1 101 ? 22.999 5.660 -41.658 1.00 98.12 101 ALA A C 1
ATOM 792 O O . ALA A 1 101 ? 22.229 5.527 -40.711 1.00 98.12 101 ALA A O 1
ATOM 793 N N . VAL A 1 102 ? 23.906 6.639 -41.734 1.00 98.50 102 VAL A N 1
ATOM 794 C CA . VAL A 1 102 ? 24.086 7.677 -40.706 1.00 98.50 102 VAL A CA 1
ATOM 795 C C . VAL A 1 102 ? 22.786 8.449 -40.492 1.00 98.50 102 VAL A C 1
ATOM 797 O O . VAL A 1 102 ? 22.291 8.494 -39.373 1.00 98.50 102 VAL A O 1
ATOM 800 N N . VAL A 1 103 ? 22.147 8.914 -41.569 1.00 98.19 103 VAL A N 1
ATOM 801 C CA . VAL A 1 103 ? 20.861 9.629 -41.482 1.00 98.19 103 VAL A CA 1
ATOM 802 C C . VAL A 1 103 ? 19.753 8.773 -40.844 1.00 98.19 103 VAL A C 1
ATOM 804 O O . VAL A 1 103 ? 18.863 9.291 -40.172 1.00 98.19 103 VAL A O 1
ATOM 807 N N . ARG A 1 104 ? 19.761 7.446 -41.039 1.00 98.44 104 ARG A N 1
ATOM 808 C CA . ARG A 1 104 ? 18.818 6.554 -40.337 1.00 98.44 104 ARG A CA 1
ATOM 809 C C . ARG A 1 104 ? 19.131 6.445 -38.846 1.00 98.44 104 ARG A C 1
ATOM 811 O O . ARG A 1 104 ? 18.200 6.428 -38.049 1.00 98.44 104 ARG A O 1
ATOM 818 N N . VAL A 1 105 ? 20.408 6.357 -38.481 1.00 98.50 105 VAL A N 1
ATOM 819 C CA . VAL A 1 105 ? 20.836 6.317 -37.076 1.00 98.50 105 VAL A CA 1
ATOM 820 C C . VAL A 1 105 ? 20.437 7.604 -36.360 1.00 98.50 105 VAL A C 1
ATOM 822 O O . VAL A 1 105 ? 19.866 7.515 -35.283 1.00 98.50 105 VAL A O 1
ATOM 825 N N . GLU A 1 106 ? 20.641 8.769 -36.976 1.00 98.25 106 GLU A N 1
ATOM 826 C CA . GLU A 1 106 ? 20.246 10.067 -36.409 1.00 98.25 106 GLU A CA 1
ATOM 827 C C . GLU A 1 106 ? 18.753 10.106 -36.051 1.00 98.25 106 GLU A C 1
ATOM 829 O O . GLU A 1 106 ? 18.407 10.353 -34.899 1.00 98.25 106 GLU A O 1
ATOM 834 N N . ARG A 1 107 ? 17.868 9.732 -36.985 1.00 98.06 107 ARG A N 1
ATOM 835 C CA . ARG A 1 107 ? 16.414 9.684 -36.721 1.00 98.06 107 ARG A CA 1
ATOM 836 C C . ARG A 1 107 ? 16.026 8.691 -35.628 1.00 98.06 107 ARG A C 1
ATOM 838 O O . ARG A 1 107 ? 15.099 8.934 -34.853 1.00 98.06 107 ARG A O 1
ATOM 845 N N . ASN A 1 108 ? 16.703 7.545 -35.579 1.00 98.38 108 ASN A N 1
ATOM 846 C CA . ASN A 1 108 ? 16.460 6.559 -34.531 1.00 98.38 108 ASN A CA 1
ATOM 847 C C . ASN A 1 108 ? 16.872 7.110 -33.162 1.00 98.38 108 ASN A C 1
ATOM 849 O O . ASN A 1 108 ? 16.141 6.911 -32.197 1.00 98.38 108 ASN A O 1
ATOM 853 N N . THR A 1 109 ? 18.000 7.818 -33.084 1.00 98.06 109 THR A N 1
ATOM 854 C CA . THR A 1 109 ? 18.459 8.479 -31.857 1.00 98.06 109 THR A CA 1
ATOM 855 C C . THR A 1 109 ? 17.458 9.536 -31.394 1.00 98.06 109 THR A C 1
ATOM 857 O O . THR A 1 109 ? 17.059 9.501 -30.237 1.00 98.06 109 THR A O 1
ATOM 860 N N . GLU A 1 110 ? 16.954 10.385 -32.293 1.00 98.19 110 GLU A N 1
ATOM 861 C CA . GLU A 1 110 ? 15.906 11.369 -31.965 1.00 98.19 110 GLU A CA 1
ATOM 862 C C . GLU A 1 110 ? 14.650 10.695 -31.387 1.00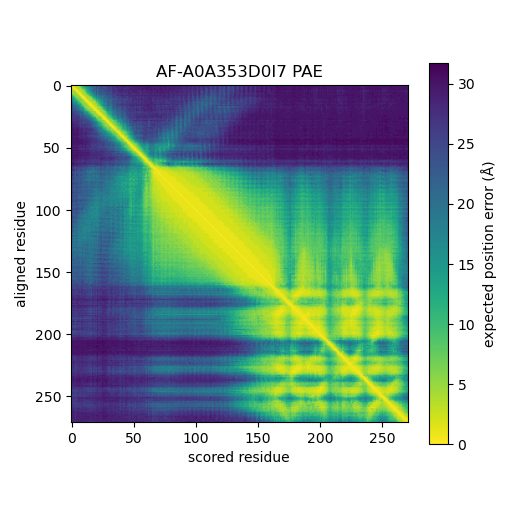 98.19 110 GLU A C 1
ATOM 864 O O . GLU A 1 110 ? 14.108 11.113 -30.365 1.00 98.19 110 GLU A O 1
ATOM 869 N N . THR A 1 111 ? 14.220 9.584 -31.994 1.00 98.44 111 THR A N 1
ATOM 870 C CA . THR A 1 111 ? 13.068 8.809 -31.507 1.00 98.44 111 THR A CA 1
ATOM 871 C C . THR A 1 111 ? 13.328 8.205 -30.121 1.00 98.44 111 THR A C 1
ATOM 873 O O . THR A 1 111 ? 12.425 8.136 -29.283 1.00 98.44 111 THR A O 1
ATOM 876 N N . ILE A 1 112 ? 14.552 7.736 -29.865 1.00 98.62 112 ILE A N 1
ATOM 877 C CA . ILE A 1 112 ? 14.955 7.200 -28.559 1.00 98.62 112 ILE A CA 1
ATOM 878 C C . ILE A 1 112 ? 14.932 8.304 -27.500 1.00 98.62 112 ILE A C 1
ATOM 880 O O . ILE A 1 112 ? 14.397 8.067 -26.417 1.00 98.62 112 ILE A O 1
ATOM 884 N N . ASP A 1 113 ? 15.430 9.498 -27.817 1.00 98.56 113 ASP A N 1
ATOM 885 C CA . ASP A 1 113 ? 15.432 10.639 -26.899 1.00 98.56 113 ASP A CA 1
ATOM 886 C C . ASP A 1 113 ? 14.004 11.042 -26.499 1.00 98.56 113 ASP A C 1
ATOM 888 O O . ASP A 1 113 ? 13.702 11.187 -25.311 1.00 98.56 113 ASP A O 1
ATOM 892 N N . GLU A 1 114 ? 13.079 11.128 -27.460 1.00 98.38 114 GLU A N 1
ATOM 893 C CA . GLU A 1 114 ? 11.664 11.398 -27.171 1.00 98.38 114 GLU A CA 1
ATOM 894 C C . GLU A 1 114 ? 11.034 10.326 -26.272 1.00 98.38 114 GLU A C 1
ATOM 896 O O . GLU A 1 114 ? 10.287 10.633 -25.335 1.00 98.38 114 GLU A O 1
ATOM 901 N N . ASN A 1 115 ? 11.333 9.053 -26.537 1.00 98.44 115 ASN A N 1
ATOM 902 C CA . ASN A 1 115 ? 10.835 7.949 -25.724 1.00 98.44 115 ASN A CA 1
ATOM 903 C C . ASN A 1 115 ? 11.407 7.990 -24.305 1.00 98.44 115 ASN A C 1
ATOM 905 O O . ASN A 1 115 ? 10.665 7.762 -23.347 1.00 98.44 115 ASN A O 1
ATOM 909 N N . LEU A 1 116 ? 12.687 8.330 -24.148 1.00 98.44 116 LEU A N 1
ATOM 910 C CA . LEU A 1 116 ? 13.322 8.456 -22.841 1.00 98.44 116 LEU A CA 1
ATOM 911 C C . LEU A 1 116 ? 12.687 9.585 -22.019 1.00 98.44 116 LEU A C 1
ATOM 913 O O . LEU A 1 116 ? 12.416 9.398 -20.833 1.00 98.44 116 LEU A O 1
ATOM 917 N N . ILE A 1 117 ? 12.351 10.713 -22.654 1.00 98.38 117 ILE A N 1
ATOM 918 C CA . ILE A 1 117 ? 11.604 11.806 -22.011 1.00 98.38 117 ILE A CA 1
ATOM 919 C C . ILE A 1 117 ? 10.238 11.312 -21.511 1.00 98.38 117 ILE A C 1
ATOM 921 O O . ILE A 1 117 ? 9.865 11.573 -20.364 1.00 98.38 117 ILE A O 1
ATOM 925 N N . ARG A 1 118 ? 9.494 10.562 -22.336 1.00 98.44 118 ARG A N 1
ATOM 926 C CA . ARG A 1 118 ? 8.183 10.003 -21.948 1.00 98.44 118 ARG A CA 1
ATOM 927 C C . ARG A 1 118 ? 8.297 9.023 -20.783 1.00 98.44 118 ARG A C 1
ATOM 929 O O . ARG A 1 118 ? 7.470 9.070 -19.872 1.00 98.44 118 ARG A O 1
ATOM 936 N N . VAL A 1 119 ? 9.314 8.160 -20.798 1.00 98.62 119 VAL A N 1
ATOM 937 C CA . VAL A 1 119 ? 9.595 7.227 -19.699 1.00 98.62 119 VAL A CA 1
ATOM 938 C C . VAL A 1 119 ? 9.937 7.994 -18.424 1.00 98.62 119 VAL A C 1
ATOM 940 O O . VAL A 1 119 ? 9.341 7.713 -17.388 1.00 98.62 119 VAL A O 1
ATOM 943 N N . GLY A 1 120 ? 10.796 9.014 -18.495 1.00 98.25 120 GLY A N 1
ATOM 944 C CA . GLY A 1 120 ? 11.130 9.858 -17.344 1.00 98.25 120 GLY A CA 1
ATOM 945 C C . GLY A 1 120 ? 9.895 10.509 -16.712 1.00 98.25 120 GLY A C 1
ATOM 946 O O . GLY A 1 120 ? 9.704 10.442 -15.501 1.00 98.25 120 GLY A O 1
ATOM 947 N N . GLN A 1 121 ? 8.987 11.054 -17.525 1.00 98.44 121 GLN A N 1
ATOM 948 C CA . GLN A 1 121 ? 7.719 11.608 -17.032 1.00 98.44 121 GLN A CA 1
ATOM 949 C C . GLN A 1 121 ? 6.805 10.548 -16.401 1.00 98.44 121 GLN A C 1
ATOM 951 O O . GLN A 1 121 ? 6.098 10.833 -15.434 1.00 98.44 121 GLN A O 1
ATOM 956 N N . ALA A 1 122 ? 6.778 9.332 -16.954 1.00 98.31 122 ALA A N 1
ATOM 957 C CA . ALA A 1 122 ? 6.002 8.235 -16.389 1.00 98.31 122 ALA A CA 1
ATOM 958 C C . ALA A 1 122 ? 6.549 7.801 -15.022 1.00 98.31 122 ALA A C 1
ATOM 960 O O . ALA A 1 122 ? 5.755 7.604 -14.106 1.00 98.31 122 ALA A O 1
ATOM 961 N N . VAL A 1 123 ? 7.875 7.728 -14.871 1.00 98.69 123 VAL A N 1
ATOM 962 C CA . VAL A 1 123 ? 8.537 7.418 -13.595 1.00 98.69 123 VAL A CA 1
ATOM 963 C C . VAL A 1 123 ? 8.167 8.447 -12.529 1.00 98.69 123 VAL A C 1
ATOM 965 O O . VAL A 1 123 ? 7.665 8.057 -11.481 1.00 98.69 123 VAL A O 1
ATOM 968 N N . VAL A 1 124 ? 8.268 9.747 -12.829 1.00 98.56 124 VAL A N 1
ATOM 969 C CA . VAL A 1 124 ? 7.878 10.818 -11.887 1.00 98.56 124 VAL A CA 1
ATOM 970 C C . VAL A 1 124 ? 6.418 10.681 -11.430 1.00 98.56 124 VAL A C 1
ATOM 972 O O . VAL A 1 124 ? 6.102 10.885 -10.258 1.00 98.56 124 VAL A O 1
ATOM 975 N N . ARG A 1 125 ? 5.500 10.300 -12.330 1.00 98.50 125 ARG A N 1
ATOM 976 C CA . ARG A 1 125 ? 4.095 10.049 -11.957 1.00 98.50 125 ARG A CA 1
ATOM 977 C C . ARG A 1 125 ? 3.938 8.828 -11.050 1.00 98.50 125 ARG A C 1
ATOM 979 O O . ARG A 1 125 ? 3.144 8.871 -10.115 1.00 98.50 125 ARG A O 1
ATOM 986 N N . VAL A 1 126 ? 4.668 7.748 -11.325 1.00 98.69 126 VAL A N 1
ATOM 987 C CA . VAL A 1 126 ? 4.654 6.536 -10.491 1.00 98.69 126 VAL A CA 1
ATOM 988 C C . VAL A 1 126 ? 5.194 6.837 -9.094 1.00 98.69 126 VAL A C 1
ATOM 990 O O . VAL A 1 126 ? 4.587 6.410 -8.115 1.00 98.69 126 VAL A O 1
ATOM 993 N N . GLU A 1 127 ? 6.271 7.611 -8.982 1.00 98.69 127 GLU A N 1
ATOM 994 C CA . GLU A 1 127 ? 6.821 8.052 -7.695 1.00 98.69 127 GLU A CA 1
ATOM 995 C C . GLU A 1 127 ? 5.801 8.874 -6.898 1.00 98.69 127 GLU A C 1
ATOM 997 O O . GLU A 1 127 ? 5.552 8.584 -5.728 1.00 98.69 127 GLU A O 1
ATOM 1002 N N . ALA A 1 128 ? 5.140 9.845 -7.539 1.00 98.19 128 ALA A N 1
ATOM 1003 C CA . ALA A 1 128 ? 4.107 10.652 -6.890 1.00 98.19 128 ALA A CA 1
ATOM 1004 C C . ALA A 1 128 ? 2.947 9.790 -6.361 1.00 98.19 128 ALA A C 1
ATOM 1006 O O . ALA A 1 128 ? 2.573 9.907 -5.195 1.00 98.19 128 ALA A O 1
ATOM 1007 N N . ASN A 1 129 ? 2.431 8.876 -7.190 1.00 98.56 129 ASN A N 1
ATOM 1008 C CA . ASN A 1 129 ? 1.366 7.953 -6.791 1.00 98.56 129 ASN A CA 1
ATOM 1009 C C . ASN A 1 129 ? 1.806 7.024 -5.651 1.00 98.56 129 ASN A C 1
ATOM 1011 O O . ASN A 1 129 ? 1.026 6.750 -4.742 1.00 98.56 129 ASN A O 1
ATOM 1015 N N . THR A 1 130 ? 3.054 6.554 -5.687 1.00 98.62 130 THR A N 1
ATOM 1016 C CA . THR A 1 130 ? 3.617 5.689 -4.643 1.00 98.62 130 THR A CA 1
ATOM 1017 C C . THR A 1 130 ? 3.654 6.416 -3.302 1.00 98.62 130 THR A C 1
ATOM 1019 O O . THR A 1 130 ? 3.216 5.860 -2.300 1.00 98.62 130 THR A O 1
ATOM 1022 N N . ASN A 1 131 ? 4.072 7.683 -3.283 1.00 98.56 131 ASN A N 1
ATOM 1023 C CA . ASN A 1 131 ? 4.059 8.502 -2.069 1.00 98.56 131 ASN A CA 1
ATOM 1024 C C . ASN A 1 131 ? 2.639 8.729 -1.529 1.00 98.56 131 ASN A C 1
ATOM 1026 O O . ASN A 1 131 ? 2.424 8.659 -0.321 1.00 98.56 131 ASN A O 1
ATOM 1030 N N . THR A 1 132 ? 1.650 8.948 -2.403 1.00 98.69 132 THR A N 1
ATOM 1031 C CA . THR A 1 132 ? 0.242 9.031 -1.983 1.00 98.69 132 THR A CA 1
ATOM 1032 C C . THR A 1 132 ? -0.231 7.738 -1.318 1.00 98.69 132 THR A C 1
ATOM 1034 O O . THR A 1 132 ? -0.888 7.795 -0.282 1.00 98.69 132 THR A O 1
ATOM 1037 N N . ILE A 1 133 ? 0.124 6.579 -1.880 1.00 98.75 133 ILE A N 1
ATOM 1038 C CA . ILE A 1 133 ? -0.233 5.272 -1.312 1.00 98.75 133 ILE A CA 1
ATOM 1039 C C . ILE A 1 133 ? 0.447 5.060 0.045 1.00 98.75 133 ILE A C 1
ATOM 1041 O O . ILE A 1 133 ? -0.215 4.622 0.980 1.00 98.75 133 ILE A O 1
ATOM 1045 N N . ILE A 1 134 ? 1.734 5.398 0.175 1.00 98.69 134 ILE A N 1
ATOM 1046 C CA . ILE A 1 134 ? 2.472 5.287 1.443 1.00 98.69 134 ILE A CA 1
ATOM 1047 C C . ILE A 1 134 ? 1.781 6.095 2.545 1.00 98.69 134 ILE A C 1
ATOM 1049 O O . ILE A 1 134 ? 1.551 5.568 3.630 1.00 98.69 134 ILE A O 1
ATOM 1053 N N . ASN A 1 135 ? 1.396 7.339 2.255 1.00 98.44 135 ASN A N 1
ATOM 1054 C CA . ASN A 1 135 ? 0.706 8.183 3.230 1.00 98.44 135 ASN A CA 1
ATOM 1055 C C . ASN A 1 135 ? -0.652 7.589 3.630 1.00 98.44 135 ASN A C 1
ATOM 1057 O O . ASN A 1 135 ? -0.944 7.485 4.815 1.00 98.44 135 ASN A O 1
ATOM 1061 N N . ALA A 1 136 ? -1.442 7.123 2.657 1.00 98.50 136 ALA A N 1
ATOM 1062 C CA . ALA A 1 136 ? -2.736 6.500 2.934 1.00 98.50 136 ALA A CA 1
ATOM 1063 C C . ALA A 1 136 ? -2.609 5.223 3.786 1.00 98.50 136 ALA A C 1
ATOM 1065 O O . ALA A 1 136 ? -3.453 4.965 4.639 1.00 98.50 136 ALA A O 1
ATOM 1066 N N . ILE A 1 137 ? -1.553 4.429 3.576 1.00 98.75 137 ILE A N 1
ATOM 1067 C CA . ILE A 1 137 ? -1.254 3.263 4.419 1.00 98.75 137 ILE A CA 1
ATOM 1068 C C . ILE A 1 137 ? -0.907 3.705 5.847 1.00 98.75 137 ILE A C 1
ATOM 1070 O O . ILE A 1 137 ? -1.389 3.086 6.789 1.00 98.75 137 ILE A O 1
ATOM 1074 N N . GLY A 1 138 ? -0.128 4.777 6.018 1.00 98.69 138 GLY A N 1
ATOM 1075 C CA . GLY A 1 138 ? 0.189 5.325 7.343 1.00 98.69 138 GLY A CA 1
ATOM 1076 C C . GLY A 1 138 ? -1.042 5.833 8.104 1.00 98.69 138 GLY A C 1
ATOM 1077 O O . GLY A 1 138 ? -1.178 5.582 9.303 1.00 98.69 138 GLY A O 1
ATOM 1078 N N . ASP A 1 139 ? -1.973 6.484 7.405 1.00 98.69 139 ASP A N 1
ATOM 1079 C CA . ASP A 1 139 ? -3.244 6.925 7.993 1.00 98.69 139 ASP A CA 1
ATOM 1080 C C . ASP A 1 139 ? -4.100 5.726 8.439 1.00 98.69 139 ASP A C 1
ATOM 1082 O O . ASP A 1 139 ? -4.698 5.747 9.517 1.00 98.69 139 ASP A O 1
ATOM 1086 N N . LEU A 1 140 ? -4.138 4.657 7.632 1.00 98.81 140 LEU A N 1
ATOM 1087 C CA . LEU A 1 140 ? -4.840 3.418 7.979 1.00 98.81 140 LEU A CA 1
ATOM 1088 C C . LEU A 1 140 ? -4.218 2.715 9.188 1.00 98.81 140 LEU A C 1
ATOM 1090 O O . LEU A 1 140 ? -4.960 2.255 10.049 1.00 98.81 140 LEU A O 1
ATOM 1094 N N . ASP A 1 141 ? -2.889 2.646 9.264 1.00 98.75 141 ASP A N 1
ATOM 1095 C CA . ASP A 1 141 ? -2.162 2.046 10.390 1.00 98.75 141 ASP A CA 1
ATOM 1096 C C . ASP A 1 141 ? -2.486 2.765 11.708 1.00 98.75 141 ASP A C 1
ATOM 1098 O O . ASP A 1 141 ? -2.872 2.140 12.695 1.00 98.75 141 ASP A O 1
ATOM 1102 N N . THR A 1 142 ? -2.470 4.101 11.682 1.00 98.56 142 THR A N 1
ATOM 1103 C CA . THR A 1 142 ? -2.877 4.929 12.829 1.00 98.56 142 THR A CA 1
ATOM 1104 C C . THR A 1 142 ? -4.335 4.667 13.214 1.00 98.56 142 THR A C 1
ATOM 1106 O O . THR A 1 142 ? -4.646 4.455 14.385 1.00 98.56 142 THR A O 1
ATOM 1109 N N . GLY A 1 143 ? -5.239 4.628 12.228 1.00 98.62 143 GLY A N 1
ATOM 1110 C CA . GLY A 1 143 ? -6.657 4.359 12.468 1.00 98.62 143 GLY A CA 1
ATOM 1111 C C . GLY A 1 143 ? -6.931 2.961 13.033 1.00 98.62 143 GLY A C 1
ATOM 1112 O O . GLY A 1 143 ? -7.849 2.798 13.836 1.00 98.62 143 GLY A O 1
ATOM 1113 N N . ILE A 1 144 ? -6.142 1.956 12.643 1.00 98.75 144 ILE A N 1
ATOM 1114 C CA . ILE A 1 144 ? -6.205 0.607 13.217 1.00 98.75 144 ILE A CA 1
ATOM 1115 C C . ILE A 1 144 ? -5.747 0.637 14.675 1.00 98.75 144 ILE A C 1
ATOM 1117 O O . ILE A 1 144 ? -6.474 0.124 15.522 1.00 98.75 144 ILE A O 1
ATOM 1121 N N . GLY A 1 145 ? -4.629 1.298 14.987 1.00 98.62 145 GLY A N 1
ATOM 1122 C CA . GLY A 1 145 ? -4.154 1.439 16.368 1.00 98.62 145 GLY A CA 1
ATOM 1123 C C . GLY A 1 145 ? -5.181 2.112 17.290 1.00 98.62 145 GLY A C 1
ATOM 1124 O O . GLY A 1 145 ? -5.435 1.637 18.397 1.00 98.62 145 GLY A O 1
ATOM 1125 N N . ASP A 1 146 ? -5.855 3.163 16.813 1.00 98.62 146 ASP A N 1
ATOM 1126 C CA . ASP A 1 146 ? -6.939 3.820 17.558 1.00 98.62 146 ASP A CA 1
ATOM 1127 C C . ASP A 1 146 ? -8.136 2.885 17.808 1.00 98.62 146 ASP A C 1
ATOM 1129 O O . ASP A 1 146 ? -8.786 2.948 18.857 1.00 98.62 146 ASP A O 1
ATOM 1133 N N . LEU A 1 147 ? -8.475 2.037 16.832 1.00 98.69 147 LEU A N 1
ATOM 1134 C CA . LEU A 1 147 ? -9.551 1.056 16.969 1.00 98.69 147 LEU A CA 1
ATOM 1135 C C . LEU A 1 147 ? -9.176 -0.066 17.934 1.00 98.69 147 LEU A C 1
ATOM 1137 O O . LEU A 1 147 ? -10.020 -0.459 18.735 1.00 98.69 147 LEU A O 1
ATOM 1141 N N . GLU A 1 148 ? -7.940 -0.557 17.884 1.00 98.69 148 GLU A N 1
ATOM 1142 C CA . GLU A 1 148 ? -7.426 -1.547 18.832 1.00 98.69 148 GLU A CA 1
ATOM 1143 C C . GLU A 1 148 ? -7.523 -1.026 20.269 1.00 98.69 148 GLU A C 1
ATOM 1145 O O . GLU A 1 148 ? -8.077 -1.719 21.122 1.00 98.69 148 GLU A O 1
ATOM 1150 N N . GLY A 1 149 ? -7.105 0.222 20.512 1.00 98.19 149 GLY A N 1
ATOM 1151 C CA . GLY A 1 149 ? -7.246 0.864 21.823 1.00 98.19 149 GLY A CA 1
ATOM 1152 C C . GLY A 1 149 ? -8.701 0.935 22.296 1.00 98.19 149 GLY A C 1
ATOM 1153 O O . GLY A 1 149 ? -9.018 0.511 23.401 1.00 98.19 149 GLY A O 1
ATOM 1154 N N . LYS A 1 150 ? -9.625 1.372 21.431 1.00 98.50 150 LYS A N 1
ATOM 1155 C CA . LYS A 1 150 ? -11.061 1.418 21.773 1.00 98.50 150 LYS A CA 1
ATOM 1156 C C . LYS A 1 150 ? -11.652 0.041 22.064 1.00 98.50 150 LYS A C 1
ATOM 1158 O O . LYS A 1 150 ? -12.555 -0.074 22.887 1.00 98.50 150 LYS A O 1
ATOM 1163 N N . VAL A 1 151 ? -11.208 -0.994 21.355 1.00 98.75 151 VAL A N 1
ATOM 1164 C CA . VAL A 1 151 ? -11.661 -2.368 21.601 1.00 98.75 151 VAL A CA 1
ATOM 1165 C C . VAL A 1 151 ? -11.153 -2.870 22.952 1.00 98.75 151 VAL A C 1
ATOM 1167 O O . VAL A 1 151 ? -11.916 -3.535 23.651 1.00 98.75 151 VAL A O 1
ATOM 1170 N N . ASP A 1 152 ? -9.924 -2.528 23.340 1.00 98.44 152 ASP A N 1
ATOM 1171 C CA . ASP A 1 152 ? -9.361 -2.861 24.655 1.00 98.44 152 ASP A CA 1
ATOM 1172 C C . ASP A 1 152 ? -10.100 -2.147 25.800 1.00 98.44 152 ASP A C 1
ATOM 1174 O O . ASP A 1 152 ? -10.498 -2.782 26.783 1.00 98.44 152 ASP A O 1
ATOM 1178 N N . ASP A 1 153 ? -10.402 -0.856 25.625 1.00 98.25 153 ASP A N 1
ATOM 1179 C CA . ASP A 1 153 ? -11.227 -0.084 26.562 1.00 98.25 153 ASP A CA 1
ATOM 1180 C C . ASP A 1 153 ? -12.611 -0.735 26.739 1.00 98.25 153 ASP A C 1
ATOM 1182 O O . ASP A 1 153 ? -13.044 -1.015 27.857 1.00 98.25 153 ASP A O 1
ATOM 1186 N N . ILE A 1 154 ? -13.288 -1.072 25.633 1.00 98.12 154 ILE A N 1
ATOM 1187 C CA . ILE A 1 154 ? -14.593 -1.754 25.669 1.00 98.12 154 ILE A CA 1
ATOM 1188 C C . ILE A 1 154 ? -14.482 -3.127 26.340 1.00 98.12 154 ILE A C 1
ATOM 1190 O O . ILE A 1 154 ? -15.375 -3.520 27.093 1.00 98.12 154 ILE A O 1
ATOM 1194 N N . ALA A 1 155 ? -13.422 -3.889 26.071 1.00 97.06 155 ALA A N 1
ATOM 1195 C CA . ALA A 1 155 ? -13.214 -5.190 26.699 1.00 97.06 155 ALA A CA 1
ATOM 1196 C C . ALA A 1 155 ? -13.053 -5.056 28.223 1.00 97.06 155 ALA A C 1
ATOM 1198 O O . ALA A 1 155 ? -13.612 -5.863 28.979 1.00 97.06 155 ALA A O 1
ATOM 1199 N N . THR A 1 156 ? -12.352 -4.014 28.669 1.00 95.62 156 THR A N 1
ATOM 1200 C CA . THR A 1 156 ? -12.209 -3.659 30.084 1.00 95.62 156 THR A CA 1
ATOM 1201 C C . THR A 1 156 ? -13.560 -3.288 30.694 1.00 95.62 156 THR A C 1
ATOM 1203 O O . THR A 1 156 ? -13.963 -3.894 31.690 1.00 95.62 156 THR A O 1
ATOM 1206 N N . ASP A 1 157 ? -14.314 -2.391 30.057 1.00 94.06 157 ASP A N 1
ATOM 1207 C CA . ASP A 1 157 ? -15.645 -1.971 30.511 1.00 94.06 157 ASP A CA 1
ATOM 1208 C C . ASP A 1 157 ? -16.620 -3.150 30.611 1.00 94.06 157 ASP A C 1
ATOM 1210 O O . ASP A 1 157 ? -17.304 -3.322 31.620 1.00 94.06 157 ASP A O 1
ATOM 1214 N N . VAL A 1 158 ? -16.657 -4.024 29.602 1.00 92.38 158 VAL A N 1
ATOM 1215 C CA . VAL A 1 158 ? -17.502 -5.228 29.614 1.00 92.38 158 VAL A CA 1
ATOM 1216 C C . VAL A 1 158 ? -17.110 -6.164 30.753 1.00 92.38 158 VAL A C 1
ATOM 1218 O O . VAL A 1 158 ? -17.980 -6.778 31.373 1.00 92.38 158 VAL A O 1
ATOM 1221 N N . THR A 1 159 ? -15.817 -6.286 31.048 1.00 88.50 159 THR A N 1
ATOM 1222 C CA . THR A 1 159 ? -15.338 -7.098 32.172 1.00 88.50 159 THR A CA 1
ATOM 1223 C C . THR A 1 159 ? -15.792 -6.505 33.507 1.00 88.50 159 THR A C 1
ATOM 1225 O O . THR A 1 159 ? -16.290 -7.241 34.359 1.00 88.50 159 THR A O 1
ATOM 1228 N N . LEU A 1 160 ? -15.713 -5.182 33.671 1.00 85.19 160 LEU A N 1
ATOM 1229 C CA . LEU A 1 160 ? -16.216 -4.481 34.857 1.00 85.19 160 LEU A CA 1
ATOM 1230 C C . LEU A 1 160 ? -17.737 -4.633 35.011 1.00 85.19 160 LEU A C 1
ATOM 1232 O O . LEU A 1 160 ? -18.220 -4.996 36.085 1.00 85.19 160 LEU A O 1
ATOM 1236 N N . MET A 1 161 ? -18.496 -4.444 33.929 1.00 84.62 161 MET A N 1
ATOM 1237 C CA . MET A 1 161 ? -19.950 -4.630 33.926 1.00 84.62 161 MET A CA 1
ATOM 1238 C C . MET A 1 161 ? -20.337 -6.056 34.315 1.00 84.62 161 MET A C 1
ATOM 1240 O O . MET A 1 161 ? -21.231 -6.248 35.136 1.00 84.62 161 MET A O 1
ATOM 1244 N N . LYS A 1 162 ? -19.639 -7.065 33.779 1.00 81.75 162 LYS A N 1
ATOM 1245 C CA . LYS A 1 162 ? -19.883 -8.466 34.144 1.00 81.75 162 LYS A CA 1
ATOM 1246 C C . LYS A 1 162 ? -19.607 -8.755 35.617 1.00 81.75 162 LYS A C 1
ATOM 1248 O O . LYS A 1 162 ? -20.205 -9.654 36.202 1.00 81.75 162 LYS A O 1
ATOM 1253 N N . ASN A 1 163 ? -18.702 -8.014 36.235 1.00 79.69 163 ASN A N 1
ATOM 1254 C CA . ASN A 1 163 ? -18.377 -8.207 37.641 1.00 79.69 163 ASN A CA 1
ATOM 1255 C C . ASN A 1 163 ? -19.279 -7.391 38.582 1.00 79.69 163 ASN A C 1
ATOM 1257 O O . ASN A 1 163 ? -19.178 -7.544 39.795 1.00 79.69 163 ASN A O 1
ATOM 1261 N N . THR A 1 164 ? -20.204 -6.582 38.053 1.00 83.19 164 THR A N 1
ATOM 1262 C CA . THR A 1 164 ? -21.152 -5.809 38.866 1.00 83.19 164 THR A CA 1
ATOM 1263 C C . THR A 1 164 ? -22.245 -6.715 39.446 1.00 83.19 164 THR A C 1
ATOM 1265 O O . THR A 1 164 ? -22.824 -7.548 38.745 1.00 83.19 164 THR A O 1
ATOM 1268 N N . MET A 1 165 ? -22.535 -6.553 40.739 1.00 85.69 165 MET A N 1
ATOM 1269 C CA . MET A 1 165 ? -23.618 -7.257 41.433 1.00 85.69 165 MET A CA 1
ATOM 1270 C C . MET A 1 165 ? -24.923 -6.462 41.363 1.00 85.69 165 MET A C 1
ATOM 1272 O O . MET A 1 165 ? -24.964 -5.278 41.693 1.00 85.69 165 MET A O 1
ATOM 1276 N N . GLU A 1 166 ? -26.004 -7.138 40.996 1.00 87.38 166 GLU A N 1
ATOM 1277 C CA . GLU A 1 166 ? -27.370 -6.640 41.101 1.00 87.38 166 GLU A CA 1
ATOM 1278 C C . GLU A 1 166 ? -28.005 -7.196 42.379 1.00 87.38 166 GLU A C 1
ATOM 1280 O O . GLU A 1 166 ? -27.960 -8.402 42.630 1.00 87.38 166 GLU A O 1
ATOM 1285 N N . VAL A 1 167 ? -28.595 -6.320 43.195 1.00 89.62 167 VAL A N 1
ATOM 1286 C CA . VAL A 1 167 ? -29.289 -6.710 44.423 1.00 89.62 167 VAL A CA 1
ATOM 1287 C C . VAL A 1 167 ? -30.731 -6.248 44.353 1.00 89.62 167 VAL A C 1
ATOM 1289 O O . VAL A 1 167 ? -31.013 -5.069 44.152 1.00 89.62 167 VAL A O 1
ATOM 1292 N N . GLN A 1 168 ? -31.647 -7.188 44.544 1.00 89.44 168 GLN A N 1
ATOM 1293 C CA . GLN A 1 168 ? -33.074 -6.924 44.643 1.00 89.44 168 GLN A CA 1
ATOM 1294 C C . GLN A 1 168 ? -33.537 -7.281 46.051 1.00 89.44 168 GLN A C 1
ATOM 1296 O O . GLN A 1 168 ? -33.255 -8.369 46.548 1.00 89.44 168 GLN A O 1
ATOM 1301 N N . VAL A 1 169 ? -34.249 -6.365 46.703 1.00 89.25 169 VAL A N 1
ATOM 1302 C CA . VAL A 1 169 ? -34.790 -6.580 48.047 1.00 89.25 169 VAL A CA 1
ATOM 1303 C C . VAL A 1 169 ? -36.305 -6.587 47.962 1.00 89.25 169 VAL A C 1
ATOM 1305 O O . VAL A 1 169 ? -36.915 -5.680 47.401 1.00 89.25 169 VAL A O 1
ATOM 1308 N N . SER A 1 170 ? -36.918 -7.604 48.550 1.00 89.12 170 SER A N 1
ATOM 1309 C CA . SER A 1 170 ? -38.353 -7.646 48.804 1.00 89.12 170 SER A CA 1
ATOM 1310 C C . SER A 1 170 ? -38.591 -7.905 50.283 1.00 89.12 170 SER A C 1
ATOM 1312 O O . SER A 1 170 ? -37.813 -8.593 50.937 1.00 89.12 170 SER A O 1
ATOM 1314 N N . ALA A 1 171 ? -39.652 -7.334 50.836 1.00 85.25 171 ALA A N 1
ATOM 1315 C CA . ALA A 1 171 ? -39.979 -7.487 52.243 1.00 85.25 171 ALA A CA 1
ATOM 1316 C C . ALA A 1 171 ? -41.280 -8.262 52.401 1.00 85.25 171 ALA A C 1
ATOM 1318 O O . ALA A 1 171 ? -42.258 -8.024 51.689 1.00 85.25 171 ALA A O 1
ATOM 1319 N N . LYS A 1 172 ? -41.308 -9.169 53.375 1.00 81.69 172 LYS A N 1
ATOM 1320 C CA . LYS A 1 172 ? -42.574 -9.668 53.909 1.00 81.69 172 LYS A CA 1
ATOM 1321 C C . LYS A 1 172 ? -43.238 -8.555 54.728 1.00 81.69 172 LYS A C 1
ATOM 1323 O O . LYS A 1 172 ? -42.549 -7.685 55.247 1.00 81.69 172 LYS A O 1
ATOM 1328 N N . SER A 1 173 ? -44.564 -8.572 54.865 1.00 76.56 173 SER A N 1
ATOM 1329 C CA . SER A 1 173 ? -45.262 -7.638 55.758 1.00 76.56 173 SER A CA 1
ATOM 1330 C C . SER A 1 173 ? -44.674 -7.680 57.173 1.00 76.56 173 SER A C 1
ATOM 1332 O O . SER A 1 173 ? -44.353 -8.765 57.670 1.00 76.56 173 SER A O 1
ATOM 1334 N N . ALA A 1 174 ? -44.546 -6.509 57.802 1.00 73.56 174 ALA A N 1
ATOM 1335 C CA . ALA A 1 174 ? -44.102 -6.388 59.185 1.00 73.56 174 ALA A CA 1
ATOM 1336 C C . ALA A 1 174 ? -45.026 -7.178 60.128 1.00 73.56 174 ALA A C 1
ATOM 1338 O O . ALA A 1 174 ? -46.238 -7.259 59.917 1.00 73.56 174 ALA A O 1
ATOM 1339 N N . THR A 1 175 ? -44.435 -7.773 61.159 1.00 72.94 175 THR A N 1
ATOM 1340 C CA . THR A 1 175 ? -45.135 -8.468 62.245 1.00 72.94 175 THR A CA 1
ATOM 1341 C C . THR A 1 175 ? -44.693 -7.888 63.581 1.00 72.94 175 THR A C 1
ATOM 1343 O O . THR A 1 175 ? -43.639 -7.256 63.655 1.00 72.94 175 THR A O 1
ATOM 1346 N N . ASP A 1 176 ? -45.413 -8.209 64.654 1.00 67.81 176 ASP A N 1
ATOM 1347 C CA . ASP A 1 176 ? -45.039 -7.837 66.029 1.00 67.81 176 ASP A CA 1
ATOM 1348 C C . ASP A 1 176 ? -43.669 -8.398 66.459 1.00 67.81 176 ASP A C 1
ATOM 1350 O O . ASP A 1 176 ? -43.108 -7.986 67.467 1.00 67.81 176 ASP A O 1
ATOM 1354 N N . THR A 1 177 ? -43.119 -9.350 65.696 1.00 69.94 177 THR A N 1
ATOM 1355 C CA . THR A 1 177 ? -41.819 -9.990 65.956 1.00 69.94 177 THR A CA 1
ATOM 1356 C C . THR A 1 177 ? -40.686 -9.488 65.060 1.00 69.94 177 THR A C 1
ATOM 1358 O O . THR A 1 177 ? -39.547 -9.918 65.231 1.00 69.94 177 THR A O 1
ATOM 1361 N N . GLY A 1 178 ? -40.974 -8.604 64.099 1.00 78.50 178 GLY A N 1
ATOM 1362 C CA . GLY A 1 178 ? -39.993 -8.141 63.118 1.00 78.50 178 GLY A CA 1
ATOM 1363 C C . GLY A 1 178 ? -40.462 -8.217 61.667 1.00 78.50 178 GLY A C 1
ATOM 1364 O O . GLY A 1 178 ? -41.620 -8.536 61.369 1.00 78.50 178 GLY A O 1
ATOM 1365 N N . VAL A 1 179 ? -39.524 -7.975 60.750 1.00 82.06 179 VAL A N 1
ATOM 1366 C CA . VAL A 1 179 ? -39.703 -8.155 59.304 1.00 82.06 179 VAL A CA 1
ATOM 1367 C C . VAL A 1 179 ? -38.630 -9.073 58.723 1.00 82.06 179 VAL A C 1
ATOM 1369 O O . VAL A 1 179 ? -37.489 -9.091 59.175 1.00 82.06 179 VAL A O 1
ATOM 1372 N N . THR A 1 180 ? -38.995 -9.866 57.715 1.00 86.31 180 THR A N 1
ATOM 1373 C CA . THR A 1 180 ? -38.037 -10.655 56.928 1.00 86.31 180 THR A CA 1
ATOM 1374 C C . THR A 1 180 ? -37.853 -10.008 55.564 1.00 86.31 180 THR A C 1
ATOM 1376 O O . THR A 1 180 ? -38.819 -9.859 54.812 1.00 86.31 180 THR A O 1
ATOM 1379 N N . LEU A 1 181 ? -36.612 -9.650 55.253 1.00 88.75 181 LEU A N 1
ATOM 1380 C CA . LEU A 1 181 ? -36.182 -9.233 53.929 1.00 88.75 181 LEU A CA 1
ATOM 1381 C C . LEU A 1 181 ? -35.725 -10.458 53.145 1.00 88.75 181 LEU A C 1
ATOM 1383 O O . LEU A 1 181 ? -34.915 -11.237 53.637 1.00 88.75 181 LEU A O 1
ATOM 1387 N N . TYR A 1 182 ? -36.211 -10.599 51.923 1.00 91.56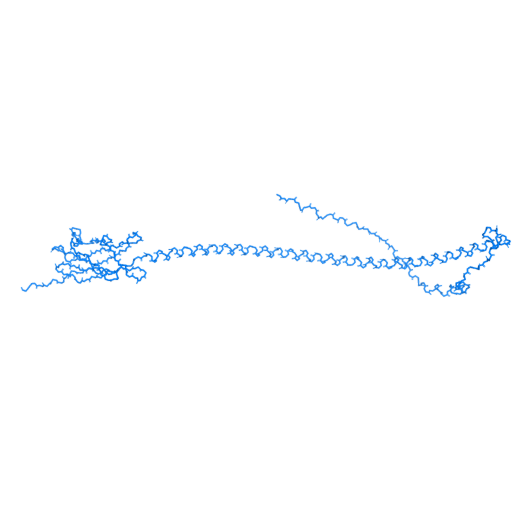 182 TYR A N 1
ATOM 1388 C CA . TYR A 1 182 ? -35.681 -11.513 50.926 1.00 91.56 182 TYR A CA 1
ATOM 1389 C C . TYR A 1 182 ? -34.804 -10.716 49.969 1.00 91.56 182 TYR A C 1
ATOM 1391 O O . TYR A 1 182 ? -35.285 -9.835 49.254 1.00 91.56 182 TYR A O 1
ATOM 1399 N N . VAL A 1 183 ? -33.515 -11.022 49.982 1.00 92.50 183 VAL A N 1
ATOM 1400 C CA . VAL A 1 183 ? -32.480 -10.335 49.218 1.00 92.50 183 VAL A CA 1
ATOM 1401 C C . VAL A 1 183 ? -31.993 -11.285 48.142 1.00 92.50 183 VAL A C 1
ATOM 1403 O O . VAL A 1 183 ? -31.401 -12.314 48.448 1.00 92.50 183 VAL A O 1
ATOM 1406 N N . GLN A 1 184 ? -32.259 -10.967 46.884 1.00 93.56 184 GLN A N 1
ATOM 1407 C CA . GLN A 1 184 ? -31.718 -11.705 45.757 1.00 93.56 184 GLN A CA 1
ATOM 1408 C C . GLN A 1 184 ? -30.465 -10.997 45.258 1.00 93.56 184 GLN A C 1
ATOM 1410 O O . GLN A 1 184 ? -30.517 -9.829 44.878 1.00 93.56 184 GLN A O 1
ATOM 1415 N N . VAL A 1 185 ? -29.346 -11.713 45.258 1.00 92.25 185 VAL A N 1
ATOM 1416 C CA . VAL A 1 185 ? -28.055 -11.221 44.788 1.00 92.25 185 VAL A CA 1
ATOM 1417 C C . VAL A 1 185 ? -27.700 -11.945 43.499 1.00 92.25 185 VAL A C 1
ATOM 1419 O O . VAL A 1 185 ? -27.574 -13.170 43.474 1.00 92.25 185 VAL A O 1
ATOM 1422 N N . ILE A 1 186 ? -27.547 -11.187 42.420 1.00 89.25 186 ILE A N 1
ATOM 1423 C CA . ILE A 1 186 ? -27.347 -11.693 41.064 1.00 89.25 186 ILE A CA 1
ATOM 1424 C C . ILE A 1 186 ? -26.054 -11.101 40.499 1.00 89.25 186 ILE A C 1
ATOM 1426 O O . ILE A 1 186 ? -25.763 -9.921 40.667 1.00 89.25 186 ILE A O 1
ATOM 1430 N N . ARG A 1 187 ? -25.275 -11.914 39.785 1.00 87.88 187 ARG A N 1
ATOM 1431 C CA . ARG A 1 187 ? -24.146 -11.470 38.960 1.00 87.88 187 ARG A CA 1
ATOM 1432 C C . ARG A 1 187 ? -24.224 -12.173 37.618 1.00 87.88 187 ARG A C 1
ATOM 1434 O O . ARG A 1 187 ? -24.337 -13.395 37.566 1.00 87.88 187 ARG A O 1
ATOM 1441 N N . ASN A 1 188 ? -24.188 -11.415 36.523 1.00 85.69 188 ASN A N 1
ATOM 1442 C CA . ASN A 1 188 ? -24.344 -11.963 35.167 1.00 85.69 188 ASN A CA 1
ATOM 1443 C C . ASN A 1 188 ? -25.613 -12.815 34.973 1.00 85.69 188 ASN A C 1
ATOM 1445 O O . ASN A 1 188 ? -25.582 -13.824 34.271 1.00 85.69 188 ASN A O 1
ATOM 1449 N N . GLY A 1 189 ? -26.723 -12.449 35.622 1.00 85.62 189 GLY A N 1
ATOM 1450 C CA . GLY A 1 189 ? -27.975 -13.212 35.552 1.00 85.62 189 GLY A CA 1
ATOM 1451 C C . GLY A 1 189 ? -27.970 -14.539 36.323 1.00 85.62 189 GLY A C 1
ATOM 1452 O O . GLY A 1 189 ? -28.939 -15.289 36.237 1.00 85.62 189 GLY A O 1
ATOM 1453 N N . ILE A 1 190 ? -26.910 -14.838 37.080 1.00 88.19 190 ILE A N 1
ATOM 1454 C CA . ILE A 1 190 ? -26.799 -16.025 37.931 1.00 88.19 190 ILE A CA 1
ATOM 1455 C C . ILE A 1 190 ? -26.822 -15.571 39.390 1.00 88.19 190 ILE A C 1
ATOM 1457 O O . ILE A 1 190 ? -26.137 -14.619 39.762 1.00 88.19 190 ILE A O 1
ATOM 1461 N N . GLY A 1 191 ? -27.621 -16.239 40.221 1.00 89.69 191 GLY A N 1
ATOM 1462 C CA . GLY A 1 191 ? -27.620 -15.990 41.658 1.00 89.69 191 GLY A CA 1
ATOM 1463 C C . GLY A 1 191 ? -26.246 -16.266 42.262 1.00 89.69 191 GLY A C 1
ATOM 1464 O O . GLY A 1 191 ? -25.632 -17.271 41.917 1.00 89.69 191 GLY A O 1
ATOM 1465 N N . VAL A 1 192 ? -25.763 -15.388 43.140 1.00 90.31 192 VAL A N 1
ATOM 1466 C CA . VAL A 1 192 ? -24.467 -15.540 43.819 1.00 90.31 192 VAL A CA 1
ATOM 1467 C C . VAL A 1 192 ? -24.698 -16.273 45.143 1.00 90.31 192 VAL A C 1
ATOM 1469 O O . VAL A 1 192 ? -25.198 -15.633 46.070 1.00 90.31 192 VAL A O 1
ATOM 1472 N N . PRO A 1 193 ? -24.411 -17.586 45.252 1.00 90.62 193 PRO A N 1
ATOM 1473 C CA . PRO A 1 193 ? -24.558 -18.323 46.503 1.00 90.62 193 PRO A CA 1
ATOM 1474 C C . PRO A 1 193 ? -23.371 -18.072 47.445 1.00 90.62 193 PRO A C 1
ATOM 1476 O O . PRO A 1 193 ? -22.384 -17.428 47.078 1.00 90.62 193 PRO A O 1
ATOM 1479 N N . ASP A 1 194 ? -23.464 -18.624 48.648 1.00 90.00 194 ASP A N 1
ATOM 1480 C CA . ASP A 1 194 ? -22.409 -18.745 49.649 1.00 90.00 194 ASP A CA 1
ATOM 1481 C C . ASP A 1 194 ? -21.790 -17.403 50.091 1.00 90.00 194 ASP A C 1
ATOM 1483 O O . ASP A 1 194 ? -20.602 -17.348 50.454 1.00 90.00 194 ASP A O 1
ATOM 1487 N N . LEU A 1 195 ? -22.560 -16.303 50.046 1.00 89.50 195 LEU A N 1
ATOM 1488 C CA . LEU A 1 195 ? -22.141 -15.016 50.606 1.00 89.50 195 LEU A CA 1
ATOM 1489 C C . LEU A 1 195 ? -22.321 -15.036 52.130 1.00 89.50 195 LEU A C 1
ATOM 1491 O O . LEU A 1 195 ? -23.444 -15.188 52.618 1.00 89.50 195 LEU A O 1
ATOM 1495 N N . PRO A 1 196 ? -21.243 -14.861 52.915 1.00 89.56 196 PRO A N 1
ATOM 1496 C CA . PRO A 1 196 ? -21.359 -14.822 54.364 1.00 89.56 196 PRO A CA 1
ATOM 1497 C C . PRO A 1 196 ? -22.120 -13.576 54.825 1.00 89.56 196 PRO A C 1
ATOM 1499 O O . PRO A 1 196 ? -21.985 -12.499 54.245 1.00 89.56 196 PRO A O 1
ATOM 1502 N N . GLN A 1 197 ? -22.827 -13.701 55.950 1.00 87.50 197 GLN A N 1
ATOM 1503 C CA . GLN A 1 197 ? -23.558 -12.604 56.597 1.00 87.50 197 GLN A CA 1
ATOM 1504 C C . GLN A 1 197 ? -22.719 -11.324 56.762 1.00 87.50 197 GLN A C 1
ATOM 1506 O O . GLN A 1 197 ? -23.256 -10.228 56.667 1.00 87.50 197 GLN A O 1
ATOM 1511 N N . ALA A 1 198 ? -21.406 -11.451 56.987 1.00 87.56 198 ALA A N 1
ATOM 1512 C CA . ALA A 1 198 ? -20.496 -10.318 57.166 1.00 87.56 198 ALA A CA 1
ATOM 1513 C C . ALA A 1 198 ? -20.444 -9.352 55.964 1.00 87.56 198 ALA A C 1
ATOM 1515 O O . ALA A 1 198 ? -20.029 -8.213 56.138 1.00 87.56 198 ALA A O 1
ATOM 1516 N N . LEU A 1 199 ? -20.869 -9.789 54.772 1.00 89.31 199 LEU A N 1
ATOM 1517 C CA . LEU A 1 199 ? -20.939 -8.954 53.569 1.00 89.31 199 LEU A CA 1
ATOM 1518 C C . LEU A 1 199 ? -22.262 -8.185 53.439 1.00 89.31 199 LEU A C 1
ATOM 1520 O O . LEU A 1 199 ? -22.436 -7.429 52.488 1.00 89.31 199 LEU A O 1
ATOM 1524 N N . PHE A 1 200 ? -23.200 -8.370 54.371 1.00 88.50 200 PHE A N 1
ATOM 1525 C CA . PHE A 1 200 ? -24.485 -7.680 54.393 1.00 88.50 200 PHE A CA 1
ATOM 1526 C C . PHE A 1 200 ? -24.489 -6.661 55.528 1.00 88.50 200 PHE A C 1
ATOM 1528 O O . PHE A 1 200 ? -24.531 -7.012 56.707 1.00 88.50 200 PHE A O 1
ATOM 1535 N N . THR A 1 201 ? -24.480 -5.382 55.167 1.00 86.00 201 THR A N 1
ATOM 1536 C CA . THR A 1 201 ? -24.541 -4.274 56.122 1.00 86.00 201 THR A CA 1
ATOM 1537 C C . THR A 1 201 ? -25.892 -3.585 56.024 1.00 86.00 201 THR A C 1
ATOM 1539 O O . THR A 1 201 ? -26.298 -3.142 54.953 1.00 86.00 201 THR A O 1
ATOM 1542 N N . TYR A 1 202 ? -26.589 -3.473 57.152 1.00 83.81 202 TYR A N 1
ATOM 1543 C CA . TYR A 1 202 ? -27.845 -2.735 57.254 1.00 83.81 202 TYR A CA 1
ATOM 1544 C C . TYR A 1 202 ? -27.618 -1.392 57.950 1.00 83.81 202 TYR A C 1
ATOM 1546 O O . TYR A 1 202 ? -27.049 -1.345 59.041 1.00 83.81 202 TYR A O 1
ATOM 1554 N N . GLY A 1 203 ? -28.089 -0.313 57.328 1.00 78.25 203 GLY A N 1
ATOM 1555 C CA . GLY A 1 203 ? -28.144 1.021 57.915 1.00 78.25 203 GLY A CA 1
ATOM 1556 C C . GLY A 1 203 ? -29.589 1.464 58.123 1.00 78.25 203 GLY A C 1
ATOM 1557 O O . GLY A 1 203 ? -30.324 1.662 57.157 1.00 78.25 203 GLY A O 1
ATOM 1558 N N . ASN A 1 204 ? -30.004 1.663 59.376 1.00 73.44 204 ASN A N 1
ATOM 1559 C CA . ASN A 1 204 ? -31.318 2.240 59.673 1.00 73.44 204 ASN A CA 1
ATOM 1560 C C . ASN A 1 204 ? -31.369 3.715 59.230 1.00 73.44 204 ASN A C 1
ATOM 1562 O O . ASN A 1 204 ? -30.435 4.467 59.509 1.00 73.44 204 ASN A O 1
ATOM 1566 N N . SER A 1 205 ? -32.441 4.135 58.550 1.00 68.88 205 SER A N 1
ATOM 1567 C CA . SER A 1 205 ? -32.560 5.496 57.998 1.00 68.88 205 SER A CA 1
ATOM 1568 C C . SER A 1 205 ? -33.531 6.424 58.753 1.00 68.88 205 SER A C 1
ATOM 1570 O O . SER A 1 205 ? -33.507 7.623 58.480 1.00 68.88 205 SER A O 1
ATOM 1572 N N . PHE A 1 206 ? -34.331 5.949 59.725 1.00 64.50 206 PHE A N 1
ATOM 1573 C CA . PHE A 1 206 ? -35.278 6.795 60.490 1.00 64.50 206 PHE A CA 1
ATOM 1574 C C . PHE A 1 206 ? -35.601 6.264 61.913 1.00 64.50 206 PHE A C 1
ATOM 1576 O O . PHE A 1 206 ? -35.676 5.048 62.079 1.00 64.50 206 PHE A O 1
ATOM 1583 N N . PRO A 1 207 ? -35.929 7.136 62.904 1.00 54.09 207 PRO A N 1
ATOM 1584 C CA . PRO A 1 207 ? -35.309 8.413 63.270 1.00 54.09 207 PRO A CA 1
ATOM 1585 C C . PRO A 1 207 ? -34.209 8.254 64.353 1.00 54.09 207 PRO A C 1
ATOM 1587 O O . PRO A 1 207 ? -34.055 7.215 64.993 1.00 54.09 207 PRO A O 1
ATOM 1590 N N . LEU A 1 208 ? -33.420 9.321 64.539 1.00 47.66 208 LEU A N 1
ATOM 1591 C CA . LEU A 1 208 ? -32.272 9.445 65.455 1.00 47.66 208 LEU A CA 1
ATOM 1592 C C . LEU A 1 208 ? -32.582 8.960 66.885 1.00 47.66 208 LEU A C 1
ATOM 1594 O O . LEU A 1 208 ? -33.164 9.694 67.680 1.00 47.66 208 LEU A O 1
ATOM 1598 N N . GLY A 1 209 ? -32.147 7.743 67.213 1.00 49.38 209 GLY A N 1
ATOM 1599 C CA . GLY A 1 209 ? -32.266 7.150 68.551 1.00 49.38 209 GLY A CA 1
ATOM 1600 C C . GLY A 1 209 ? -32.642 5.668 68.545 1.00 49.38 209 GLY A C 1
ATOM 1601 O O . GLY A 1 209 ? -32.313 4.965 69.496 1.00 49.38 209 GLY A O 1
ATOM 1602 N N . ALA A 1 210 ? -33.260 5.178 67.465 1.00 53.22 210 ALA A N 1
ATOM 1603 C CA . ALA A 1 210 ? -33.634 3.774 67.322 1.00 53.22 210 ALA A CA 1
ATOM 1604 C C . ALA A 1 210 ? -32.519 2.966 66.628 1.00 53.22 210 ALA A C 1
ATOM 1606 O O . ALA A 1 210 ? -32.327 3.030 65.409 1.00 53.22 210 ALA A O 1
ATOM 1607 N N . GLU A 1 211 ? -31.777 2.172 67.403 1.00 53.22 211 GLU A N 1
ATOM 1608 C CA . GLU A 1 211 ? -30.883 1.139 66.870 1.00 53.22 211 GLU A CA 1
ATOM 1609 C C . GLU A 1 211 ? -31.724 -0.047 66.370 1.00 53.22 211 GLU A C 1
ATOM 1611 O O . GLU A 1 211 ? -31.859 -1.055 67.063 1.00 53.22 211 GLU A O 1
ATOM 1616 N N . ALA A 1 212 ? -32.315 0.048 65.175 1.00 52.91 212 ALA A N 1
ATOM 1617 C CA . ALA A 1 212 ? -32.787 -1.152 64.490 1.00 52.91 212 ALA A CA 1
ATOM 1618 C C . ALA A 1 212 ? -31.548 -1.980 64.119 1.00 52.91 212 ALA A C 1
ATOM 1620 O O . ALA A 1 212 ? -30.857 -1.695 63.139 1.00 52.91 212 ALA A O 1
ATOM 1621 N N . LYS A 1 213 ? -31.216 -2.960 64.960 1.00 58.06 213 LYS A N 1
ATOM 1622 C CA . LYS A 1 213 ? -30.135 -3.911 64.707 1.00 58.06 213 LYS A CA 1
ATOM 1623 C C . LYS A 1 213 ? -30.665 -5.069 63.877 1.00 58.06 213 LYS A C 1
ATOM 1625 O O . LYS A 1 213 ? -31.784 -5.546 64.071 1.00 58.06 213 LYS A O 1
ATOM 1630 N N . ILE A 1 214 ? -29.818 -5.563 62.978 1.00 60.84 214 ILE A N 1
ATOM 1631 C CA . ILE A 1 214 ? -29.953 -6.931 62.475 1.00 60.84 214 ILE A CA 1
ATOM 1632 C C . ILE A 1 214 ? -30.039 -7.838 63.714 1.00 60.84 214 ILE A C 1
ATOM 1634 O O . ILE A 1 214 ? -29.215 -7.692 64.617 1.00 60.84 214 ILE A O 1
ATOM 1638 N N . CYS A 1 215 ? -31.049 -8.714 63.793 1.00 59.53 215 CYS A N 1
ATOM 1639 C CA . CYS A 1 215 ? -31.262 -9.560 64.975 1.00 59.53 215 CYS A CA 1
ATOM 1640 C C . CYS A 1 215 ? -29.961 -10.279 65.389 1.00 59.53 215 CYS A C 1
ATOM 1642 O O . CYS A 1 215 ? -29.212 -10.747 64.538 1.00 59.53 215 CYS A O 1
ATOM 1644 N N . GLU A 1 216 ? -29.688 -10.395 66.688 1.00 58.50 216 GLU A N 1
ATOM 1645 C CA . GLU A 1 216 ? -28.372 -10.843 67.178 1.00 58.50 216 GLU A CA 1
ATOM 1646 C C . GLU A 1 216 ? -28.110 -12.353 66.998 1.00 58.50 216 GLU A C 1
ATOM 1648 O O . GLU A 1 216 ? -26.958 -12.783 67.005 1.00 58.50 216 GLU A O 1
ATOM 1653 N N . VAL A 1 217 ? -29.151 -13.177 66.803 1.00 61.28 217 VAL A N 1
ATOM 1654 C CA . VAL A 1 217 ? -29.025 -14.642 66.670 1.00 61.28 217 VAL A CA 1
ATOM 1655 C C . VAL A 1 217 ? -29.954 -15.168 65.566 1.00 61.28 217 VAL A C 1
ATOM 1657 O O . VAL A 1 217 ? -31.141 -14.852 65.556 1.00 61.28 217 VAL A O 1
ATOM 1660 N N . ASN A 1 218 ? -29.430 -15.998 64.650 1.00 70.69 218 ASN A N 1
ATOM 1661 C CA . ASN A 1 218 ? -30.171 -16.662 63.553 1.00 70.69 218 ASN A CA 1
ATOM 1662 C C . ASN A 1 218 ? -30.962 -15.715 62.624 1.00 70.69 218 ASN A C 1
ATOM 1664 O O . ASN A 1 218 ? -32.054 -16.038 62.147 1.00 70.69 218 ASN A O 1
ATOM 1668 N N . CYS A 1 219 ? -30.420 -14.523 62.388 1.00 80.50 219 CYS A N 1
ATOM 1669 C CA . CYS A 1 219 ? -31.042 -13.488 61.568 1.00 80.50 219 CYS A CA 1
ATOM 1670 C C . CYS A 1 219 ? -30.748 -13.612 60.074 1.00 80.50 219 CYS A C 1
ATOM 1672 O O . CYS A 1 219 ? -31.409 -12.945 59.289 1.00 80.50 219 CYS A O 1
ATOM 1674 N N . PHE A 1 220 ? -29.774 -14.432 59.691 1.00 87.38 220 PHE A N 1
ATOM 1675 C CA . PHE A 1 220 ? -29.357 -14.624 58.313 1.00 87.38 220 PHE A CA 1
ATOM 1676 C C . PHE A 1 220 ? -29.531 -16.091 57.940 1.00 87.38 220 PHE A C 1
ATOM 1678 O O . PHE A 1 220 ? -28.948 -16.973 58.570 1.00 87.38 220 PHE A O 1
ATOM 1685 N N . GLU A 1 221 ? -30.341 -16.345 56.923 1.00 89.31 221 GLU A N 1
ATOM 1686 C CA . GLU A 1 221 ? -30.531 -17.670 56.347 1.00 89.31 221 GLU A CA 1
ATOM 1687 C C . GLU A 1 221 ? -30.207 -17.598 54.856 1.00 89.31 221 GLU A C 1
ATOM 1689 O O . GLU A 1 221 ? -30.792 -16.810 54.110 1.00 89.31 221 GLU A O 1
ATOM 1694 N N . GLU A 1 222 ? -29.262 -18.424 54.420 1.00 86.94 222 GLU A N 1
ATOM 1695 C CA . GLU A 1 222 ? -28.972 -18.595 53.004 1.00 86.94 222 GLU A CA 1
ATOM 1696 C C . GLU A 1 222 ? -30.030 -19.499 52.359 1.00 86.94 222 GLU A C 1
ATOM 1698 O O . GLU A 1 222 ? -30.335 -20.591 52.843 1.00 86.94 222 GLU A O 1
ATOM 1703 N N . GLY A 1 223 ? -30.612 -19.019 51.265 1.00 84.81 223 GLY A N 1
ATOM 1704 C CA . GLY A 1 223 ? -31.528 -19.752 50.406 1.00 84.81 223 GLY A CA 1
ATOM 1705 C C . GLY A 1 223 ? -30.850 -20.255 49.130 1.00 84.81 223 GLY A C 1
ATOM 1706 O O . GLY A 1 223 ? -29.641 -20.181 48.943 1.00 84.81 223 GLY A O 1
ATOM 1707 N N . VAL A 1 224 ? -31.648 -20.791 48.207 1.00 86.50 224 VAL A N 1
ATOM 1708 C CA . VAL A 1 224 ? -31.140 -21.363 46.951 1.00 86.50 224 VAL A CA 1
ATOM 1709 C C . VAL A 1 224 ? -30.972 -20.273 45.894 1.00 86.50 224 VAL A C 1
ATOM 1711 O O . VAL A 1 224 ? -31.865 -19.452 45.700 1.00 86.50 224 VAL A O 1
ATOM 1714 N N . GLY A 1 225 ? -29.861 -20.308 45.155 1.00 86.62 225 GLY A N 1
ATOM 1715 C CA . GLY A 1 225 ? -29.668 -19.465 43.972 1.00 86.62 225 GLY A CA 1
ATOM 1716 C C . GLY A 1 225 ? -29.460 -17.986 44.298 1.00 86.62 225 GLY A C 1
ATOM 1717 O O . GLY A 1 225 ? -30.036 -17.133 43.628 1.00 86.62 225 GLY A O 1
ATOM 1718 N N . GLY A 1 226 ? -28.664 -17.685 45.329 1.00 89.69 226 GLY A N 1
ATOM 1719 C CA . GLY A 1 226 ? -28.334 -16.313 45.730 1.00 89.69 226 GLY A CA 1
ATOM 1720 C C . GLY A 1 226 ? -29.491 -15.544 46.368 1.00 89.69 226 GLY A C 1
ATOM 1721 O O . GLY A 1 226 ? -29.469 -14.316 46.394 1.00 89.69 226 GLY A O 1
ATOM 1722 N N . LEU A 1 227 ? -30.514 -16.251 46.850 1.00 92.75 227 LEU A N 1
ATOM 1723 C CA . LEU A 1 227 ? -31.567 -15.686 47.682 1.00 92.75 227 LEU A CA 1
ATOM 1724 C C . LEU A 1 227 ? -31.149 -15.779 49.149 1.00 92.75 227 LEU A C 1
ATOM 1726 O O . LEU A 1 227 ? -30.784 -16.853 49.608 1.00 92.75 227 LEU A O 1
ATOM 1730 N N . TYR A 1 228 ? -31.271 -14.691 49.895 1.00 92.19 228 TYR A N 1
ATOM 1731 C CA . TYR A 1 228 ? -30.937 -14.615 51.313 1.00 92.19 228 TYR A CA 1
ATOM 1732 C C . TYR A 1 228 ? -32.132 -14.081 52.091 1.00 92.19 228 TYR A C 1
ATOM 1734 O O . TYR A 1 228 ? -32.828 -13.181 51.621 1.00 92.19 228 TYR A O 1
ATOM 1742 N N . ALA A 1 229 ? -32.382 -14.624 53.276 1.00 91.19 229 ALA A N 1
ATOM 1743 C CA . ALA A 1 229 ? -33.403 -14.129 54.185 1.00 91.19 229 ALA A CA 1
ATOM 1744 C C . ALA A 1 229 ? -32.739 -13.433 55.378 1.00 91.19 229 ALA A C 1
ATOM 1746 O O . ALA A 1 229 ? -31.971 -14.051 56.116 1.00 91.19 229 ALA A O 1
ATOM 1747 N N . ILE A 1 230 ? -33.050 -12.148 55.567 1.00 89.00 230 ILE A N 1
ATOM 1748 C CA . ILE A 1 230 ? -32.532 -11.321 56.660 1.00 89.00 230 ILE A CA 1
ATOM 1749 C C . ILE A 1 230 ? -33.689 -10.921 57.572 1.00 89.00 230 ILE A C 1
ATOM 1751 O O . ILE A 1 230 ? -34.620 -10.240 57.145 1.00 89.00 230 ILE A O 1
ATOM 1755 N N . LYS A 1 231 ? -33.644 -11.339 58.836 1.00 86.50 231 LYS A N 1
ATOM 1756 C CA . LYS A 1 231 ? -34.636 -10.982 59.855 1.00 86.50 231 LYS A CA 1
ATOM 1757 C C . LYS A 1 231 ? -34.187 -9.723 60.590 1.00 86.50 231 LYS A C 1
ATOM 1759 O O . LYS A 1 231 ? -33.129 -9.704 61.224 1.00 86.50 231 LYS A O 1
ATOM 1764 N N . LEU A 1 232 ? -35.012 -8.686 60.515 1.00 82.88 232 LEU A N 1
ATOM 1765 C CA . LEU A 1 232 ? -34.869 -7.460 61.289 1.00 82.88 232 LEU A CA 1
ATOM 1766 C C . LEU A 1 232 ? -35.810 -7.533 62.492 1.00 82.88 232 LEU A C 1
ATOM 1768 O O . LEU A 1 232 ? -37.005 -7.782 62.320 1.00 82.88 232 LEU A O 1
ATOM 1772 N N . GLY A 1 233 ? -35.273 -7.339 63.695 1.00 74.38 233 GLY A N 1
ATOM 1773 C CA . GLY A 1 233 ? -36.069 -7.281 64.922 1.00 74.38 233 GLY A CA 1
ATOM 1774 C C . GLY A 1 233 ? -36.712 -5.908 65.115 1.00 74.38 233 GLY A C 1
ATOM 1775 O O . GLY A 1 233 ? -36.187 -4.905 64.633 1.00 74.38 233 GLY A O 1
ATOM 1776 N N . VAL A 1 234 ? -37.838 -5.864 65.828 1.00 68.56 234 VAL A N 1
ATOM 1777 C CA . VAL A 1 234 ? -38.406 -4.612 66.357 1.00 68.56 234 VAL A CA 1
ATOM 1778 C C . VAL A 1 234 ? -37.719 -4.244 67.677 1.00 68.56 234 VAL A C 1
ATOM 1780 O O .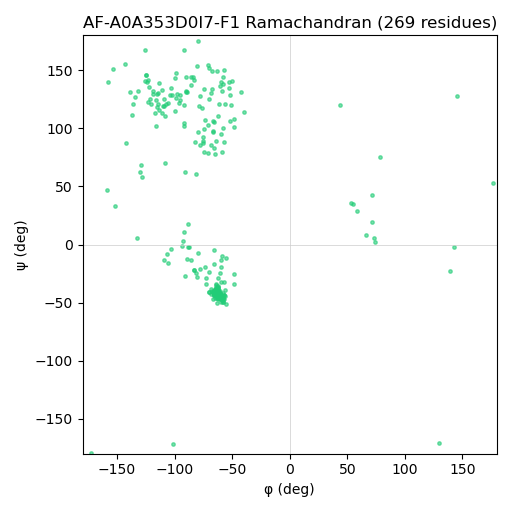 VAL A 1 234 ? -37.462 -5.123 68.499 1.00 68.56 234 VAL A O 1
ATOM 1783 N N . ASN A 1 235 ? -37.468 -2.952 67.903 1.00 61.59 235 ASN A N 1
ATOM 1784 C CA . ASN A 1 235 ? -37.460 -2.413 69.266 1.00 61.59 235 ASN A CA 1
ATOM 1785 C C . ASN A 1 235 ? -38.912 -2.085 69.627 1.00 61.59 235 ASN A C 1
ATOM 1787 O O . ASN A 1 235 ? -39.671 -1.673 68.752 1.00 61.59 235 ASN A O 1
ATOM 1791 N N . GLU A 1 236 ? -39.289 -2.289 70.889 1.00 58.31 236 GLU A N 1
ATOM 1792 C CA . GLU A 1 236 ? -40.683 -2.338 71.373 1.00 58.31 236 GLU A CA 1
ATOM 1793 C C . GLU A 1 236 ? -41.546 -1.096 71.049 1.00 58.31 236 GLU A C 1
ATOM 1795 O O . GLU A 1 236 ? -42.769 -1.176 71.145 1.00 58.31 236 GLU A O 1
ATOM 1800 N N . ASP A 1 237 ? -40.941 0.005 70.592 1.00 57.78 237 ASP A N 1
ATOM 1801 C CA . ASP A 1 237 ? -41.605 1.293 70.387 1.00 57.78 237 ASP A CA 1
ATOM 1802 C C . ASP A 1 237 ? -41.804 1.715 68.912 1.00 57.78 237 ASP A C 1
ATOM 1804 O O . ASP A 1 237 ? -42.613 2.606 68.662 1.00 57.78 237 ASP A O 1
ATOM 1808 N N . ASP A 1 238 ? -41.159 1.073 67.922 1.00 58.97 238 ASP A N 1
ATOM 1809 C CA . ASP A 1 238 ? -41.216 1.503 66.510 1.00 58.97 238 ASP A CA 1
ATOM 1810 C C . ASP A 1 238 ? -41.393 0.320 65.535 1.00 58.97 238 ASP A C 1
ATOM 1812 O O . ASP A 1 238 ? -40.491 -0.491 65.322 1.00 58.97 238 ASP A O 1
ATOM 1816 N N . GLN A 1 239 ? -42.565 0.235 64.891 1.00 63.81 239 GLN A N 1
ATOM 1817 C CA . GLN A 1 239 ? -42.901 -0.814 63.908 1.00 63.81 239 GLN A CA 1
ATOM 1818 C C . GLN A 1 239 ? -42.586 -0.435 62.446 1.00 63.81 239 GLN A C 1
ATOM 1820 O O . GLN A 1 239 ? -43.025 -1.118 61.519 1.00 63.81 239 GLN A O 1
ATOM 1825 N N . THR A 1 240 ? -41.865 0.660 62.204 1.00 66.44 240 THR A N 1
ATOM 1826 C CA . THR A 1 240 ? -41.474 1.097 60.854 1.00 66.44 240 THR A CA 1
ATOM 1827 C C . THR A 1 240 ? -40.075 0.606 60.503 1.00 66.44 240 THR A C 1
ATOM 1829 O O . THR A 1 240 ? -39.132 0.865 61.248 1.00 66.44 240 THR A O 1
ATOM 1832 N N . PHE A 1 241 ? -39.920 -0.039 59.343 1.00 73.00 241 PHE A N 1
ATOM 1833 C CA . PHE A 1 241 ? -38.619 -0.514 58.866 1.00 73.00 241 PHE A CA 1
ATOM 1834 C C . PHE A 1 241 ? -38.240 0.204 57.576 1.00 73.00 241 PHE A C 1
ATOM 1836 O O . PHE A 1 241 ? -38.723 -0.145 56.501 1.00 73.00 241 PHE A O 1
ATOM 1843 N N . ALA A 1 242 ? -37.351 1.187 57.677 1.00 73.56 242 ALA A N 1
ATOM 1844 C CA . ALA A 1 242 ? -36.791 1.874 56.522 1.00 73.56 242 ALA A CA 1
ATOM 1845 C C . ALA A 1 242 ? -35.274 1.964 56.656 1.00 73.56 242 ALA A C 1
ATOM 1847 O O . ALA A 1 242 ? -34.746 2.373 57.692 1.00 73.56 242 ALA A O 1
ATOM 1848 N N . GLY A 1 243 ? -34.555 1.606 55.600 1.00 80.12 243 GLY A N 1
ATOM 1849 C CA . GLY A 1 243 ? -33.105 1.586 55.673 1.00 80.12 243 GLY A CA 1
ATOM 1850 C C . GLY A 1 243 ? -32.410 1.329 54.353 1.00 80.12 243 GLY A C 1
ATOM 1851 O O . GLY A 1 243 ? -33.028 1.178 53.297 1.00 80.12 243 GLY A O 1
ATOM 1852 N N . THR A 1 244 ? -31.091 1.297 54.446 1.00 83.38 244 THR A N 1
ATOM 1853 C CA . THR A 1 244 ? -30.187 0.897 53.382 1.00 83.38 244 THR A CA 1
ATOM 1854 C C . THR A 1 244 ? -29.686 -0.513 53.661 1.00 83.38 244 THR A C 1
ATOM 1856 O O . THR A 1 244 ? -29.284 -0.841 54.777 1.00 83.38 244 THR A O 1
ATOM 1859 N N . LEU A 1 245 ? -29.686 -1.359 52.639 1.00 86.06 245 LEU A N 1
ATOM 1860 C CA . LEU A 1 245 ? -28.961 -2.618 52.638 1.00 86.06 245 LEU A CA 1
ATOM 1861 C C . LEU A 1 245 ? -27.793 -2.486 51.671 1.00 86.06 245 LEU A C 1
ATOM 1863 O O . LEU A 1 245 ? -27.998 -2.257 50.480 1.00 86.06 245 LEU A O 1
ATOM 1867 N N . MET A 1 246 ? -26.583 -2.633 52.193 1.00 86.75 246 MET A N 1
ATOM 1868 C CA . MET A 1 246 ? -25.367 -2.739 51.406 1.00 86.75 246 MET A CA 1
ATOM 1869 C C . MET A 1 246 ? -24.939 -4.203 51.354 1.00 86.75 246 MET A C 1
ATOM 1871 O O . MET A 1 246 ? -24.831 -4.852 52.395 1.00 86.75 246 MET A O 1
ATOM 1875 N N . VAL A 1 247 ? -24.702 -4.711 50.150 1.00 88.06 247 VAL A N 1
ATOM 1876 C CA . VAL A 1 247 ? -24.135 -6.043 49.924 1.00 88.06 247 VAL A CA 1
ATOM 1877 C C . VAL A 1 247 ? -22.790 -5.874 49.246 1.00 88.06 247 VAL A C 1
ATOM 1879 O O . VAL A 1 247 ? -22.707 -5.239 48.192 1.00 88.06 247 VAL A O 1
ATOM 1882 N N . GLU A 1 248 ? -21.752 -6.429 49.852 1.00 87.56 248 GLU A N 1
ATOM 1883 C CA . GLU A 1 248 ? -20.398 -6.426 49.311 1.00 87.56 248 GLU A CA 1
ATOM 1884 C C . GLU A 1 248 ? -20.080 -7.758 48.624 1.00 87.56 248 GLU A C 1
ATOM 1886 O O . GLU A 1 248 ? -20.564 -8.824 49.011 1.00 87.56 248 GLU A O 1
ATOM 1891 N N . ASP A 1 249 ? -19.254 -7.703 47.585 1.00 81.75 249 ASP A N 1
ATOM 1892 C CA . ASP A 1 249 ? -18.656 -8.900 47.008 1.00 81.75 249 ASP A CA 1
ATOM 1893 C C . ASP A 1 249 ? -17.607 -9.503 47.956 1.00 81.75 249 ASP A C 1
ATOM 1895 O O . ASP A 1 249 ? -16.926 -8.787 48.690 1.00 81.75 249 ASP A O 1
ATOM 1899 N N . ARG A 1 250 ? -17.395 -10.819 47.875 1.00 80.56 250 ARG A N 1
ATOM 1900 C CA . ARG A 1 250 ? -16.357 -11.548 48.619 1.00 80.56 250 ARG A CA 1
ATOM 1901 C C . ARG A 1 250 ? -14.954 -11.006 48.343 1.00 80.56 250 ARG A C 1
ATOM 1903 O O . ARG A 1 250 ? -14.109 -11.017 49.234 1.00 80.56 250 ARG A O 1
ATOM 1910 N N . ASP A 1 251 ? -14.741 -10.511 47.128 1.00 76.81 251 ASP A N 1
ATOM 1911 C CA . ASP A 1 251 ? -13.473 -9.936 46.680 1.00 76.81 251 ASP A CA 1
ATOM 1912 C C . ASP A 1 251 ? -13.407 -8.408 46.885 1.00 76.81 251 ASP A C 1
ATOM 1914 O O . ASP A 1 251 ? -12.438 -7.770 46.476 1.00 76.81 251 ASP A O 1
ATOM 1918 N N . GLY A 1 252 ? -14.442 -7.793 47.478 1.00 65.88 252 GLY A N 1
ATOM 1919 C CA . GLY A 1 252 ? -14.556 -6.337 47.651 1.00 65.88 252 GLY A CA 1
ATOM 1920 C C . GLY A 1 252 ? -14.704 -5.553 46.339 1.00 65.88 252 GLY A C 1
ATOM 1921 O O . GLY A 1 252 ? -14.650 -4.326 46.340 1.00 65.88 252 GLY A O 1
ATOM 1922 N N . ALA A 1 253 ? -14.881 -6.249 45.211 1.00 59.66 253 ALA A N 1
ATOM 1923 C CA . ALA A 1 253 ? -14.880 -5.684 43.861 1.00 59.66 253 ALA A CA 1
ATOM 1924 C C . ALA A 1 253 ? -16.201 -5.001 43.459 1.00 59.66 253 ALA A C 1
ATOM 1926 O O . ALA A 1 253 ? -16.273 -4.370 42.405 1.00 59.66 253 ALA A O 1
ATOM 1927 N N . GLY A 1 254 ? -17.244 -5.107 44.284 1.00 67.06 254 GLY A N 1
ATOM 1928 C CA . GLY A 1 254 ? -18.534 -4.482 44.030 1.00 67.06 254 GLY A CA 1
ATOM 1929 C C . GLY A 1 254 ? -19.331 -4.300 45.312 1.00 67.06 254 GLY A C 1
ATOM 1930 O O . GLY A 1 254 ? -19.345 -5.180 46.171 1.00 67.06 254 GLY A O 1
ATOM 1931 N N . THR A 1 255 ? -20.002 -3.157 45.427 1.00 76.88 255 THR A N 1
ATOM 1932 C CA . THR A 1 255 ? -20.989 -2.887 46.471 1.00 76.88 255 THR A CA 1
ATOM 1933 C C . THR A 1 255 ? -22.312 -2.539 45.809 1.00 76.88 255 THR A C 1
ATOM 1935 O O . THR A 1 255 ? -22.362 -1.795 44.829 1.00 76.88 255 THR A O 1
ATOM 1938 N N . SER A 1 256 ? -23.399 -3.110 46.315 1.00 81.25 256 SER A N 1
ATOM 1939 C CA . SER A 1 256 ? -24.748 -2.782 45.864 1.00 81.25 256 SER A CA 1
ATOM 1940 C C . SER A 1 256 ? -25.531 -2.221 47.036 1.00 81.25 256 SER A C 1
ATOM 1942 O O . SER A 1 256 ? -25.532 -2.813 48.114 1.00 81.25 256 SER A O 1
ATOM 1944 N N . LEU A 1 257 ? -26.159 -1.066 46.830 1.00 82.38 257 LEU A N 1
ATOM 1945 C CA . LEU A 1 257 ? -26.932 -0.356 47.840 1.00 82.38 257 LEU A CA 1
ATOM 1946 C C . LEU A 1 257 ? -28.397 -0.339 47.418 1.00 82.38 257 LEU A C 1
ATOM 1948 O O . LEU A 1 257 ? -28.736 0.213 46.372 1.00 82.38 257 LEU A O 1
ATOM 1952 N N . VAL A 1 258 ? -29.265 -0.891 48.256 1.00 84.38 258 VAL A N 1
ATOM 1953 C CA . VAL A 1 258 ? -30.715 -0.852 48.054 1.00 84.38 258 VAL A CA 1
ATOM 1954 C C . VAL A 1 258 ? -31.356 -0.123 49.220 1.00 84.38 258 VAL A C 1
ATOM 1956 O O . VAL A 1 258 ? -31.053 -0.408 50.377 1.00 84.38 258 VAL A O 1
ATOM 1959 N N . THR A 1 259 ? -32.250 0.814 48.925 1.00 81.56 259 THR A N 1
ATOM 1960 C CA . THR A 1 259 ? -33.105 1.452 49.925 1.00 81.56 259 THR A CA 1
ATOM 1961 C C . THR A 1 259 ? -34.485 0.816 49.907 1.00 81.56 259 THR A C 1
ATOM 1963 O O . THR A 1 259 ? -35.005 0.454 48.852 1.00 81.56 259 THR A O 1
ATOM 1966 N N . PHE A 1 260 ? -35.090 0.673 51.078 1.00 79.94 260 PHE A N 1
ATOM 1967 C CA . PHE A 1 260 ? -36.456 0.179 51.206 1.00 79.94 260 PHE A CA 1
ATOM 1968 C C . PHE A 1 260 ? -37.185 0.906 52.333 1.00 79.94 260 PHE A C 1
ATOM 1970 O O . PHE A 1 260 ? -36.563 1.411 53.268 1.00 79.94 260 PHE A O 1
ATOM 1977 N N . ASP A 1 261 ? -38.509 0.938 52.223 1.00 82.12 261 ASP A N 1
ATOM 1978 C CA . ASP A 1 261 ? -39.428 1.477 53.220 1.00 82.12 261 ASP A CA 1
ATOM 1979 C C . ASP A 1 261 ? -40.592 0.494 53.364 1.00 82.12 261 ASP A C 1
ATOM 1981 O O . ASP A 1 261 ? -41.250 0.138 52.380 1.00 82.12 261 ASP A O 1
ATOM 1985 N N . ILE A 1 262 ? -40.786 -0.013 54.577 1.00 77.56 262 ILE A N 1
ATOM 1986 C CA . ILE A 1 262 ? -41.812 -0.992 54.913 1.00 77.56 262 ILE A CA 1
ATOM 1987 C C . ILE A 1 262 ? -42.747 -0.324 55.922 1.00 77.56 262 ILE A C 1
ATOM 1989 O O . ILE A 1 262 ? -42.338 -0.060 57.060 1.00 77.56 262 ILE A O 1
ATOM 1993 N N . PRO A 1 263 ? -44.008 -0.068 55.533 1.00 69.12 263 PRO A N 1
ATOM 1994 C CA . PRO A 1 263 ? -44.971 0.559 56.419 1.00 69.12 263 PRO A CA 1
ATOM 1995 C C . PRO A 1 263 ? -45.255 -0.333 57.631 1.00 69.12 263 PRO A C 1
ATOM 1997 O O . PRO A 1 263 ? -45.227 -1.565 57.536 1.00 69.12 263 PRO A O 1
ATOM 2000 N N . ALA A 1 264 ? -45.564 0.307 58.760 1.00 67.31 264 ALA A N 1
ATOM 2001 C CA . ALA A 1 264 ? -45.921 -0.381 59.993 1.00 67.31 264 ALA A CA 1
ATOM 2002 C C . ALA A 1 264 ? -47.116 -1.323 59.799 1.00 67.31 264 ALA A C 1
ATOM 2004 O O . ALA A 1 264 ? -48.004 -1.076 58.972 1.00 67.31 264 ALA A O 1
ATOM 2005 N N . ALA A 1 265 ? -47.146 -2.399 60.588 1.00 67.12 265 ALA A N 1
ATOM 2006 C CA . ALA A 1 265 ? -48.291 -3.291 60.606 1.00 67.12 265 ALA A CA 1
ATOM 2007 C C . ALA A 1 265 ? -49.551 -2.503 61.022 1.00 67.12 265 ALA A C 1
ATOM 2009 O O . ALA A 1 265 ? -49.488 -1.634 61.896 1.00 67.12 265 ALA A O 1
ATOM 2010 N N . PRO A 1 266 ? -50.711 -2.762 60.398 1.00 66.25 266 PRO A N 1
ATOM 2011 C CA . PRO A 1 266 ? -51.949 -2.132 60.823 1.00 66.25 266 PRO A CA 1
ATOM 2012 C C . PRO A 1 266 ? -52.255 -2.548 62.265 1.00 66.25 266 PRO A C 1
ATOM 2014 O O . PRO A 1 266 ? -52.413 -3.734 62.552 1.00 66.25 266 PRO A O 1
ATOM 2017 N N . VAL A 1 267 ? -52.352 -1.565 63.164 1.00 67.25 267 VAL A N 1
ATOM 2018 C CA . VAL A 1 267 ? -52.710 -1.792 64.567 1.00 67.25 267 VAL A CA 1
ATOM 2019 C C . VAL A 1 267 ? -54.115 -2.389 64.611 1.00 67.25 267 VAL A C 1
ATOM 2021 O O . VAL A 1 267 ? -55.094 -1.714 64.287 1.00 67.25 267 VAL A O 1
ATOM 2024 N N . VAL A 1 268 ? -54.222 -3.664 64.988 1.00 66.44 268 VAL A N 1
ATOM 2025 C CA . VAL A 1 268 ? -55.516 -4.305 65.241 1.00 66.44 268 VAL A CA 1
ATOM 2026 C C . VAL A 1 268 ? -56.009 -3.799 66.600 1.00 66.44 268 VAL A C 1
ATOM 2028 O O . VAL A 1 268 ? -55.329 -4.031 67.600 1.00 66.44 268 VAL A O 1
ATOM 2031 N N . PRO A 1 269 ? -57.150 -3.090 66.679 1.00 59.75 269 PRO A N 1
ATOM 2032 C CA . PRO A 1 269 ? -57.681 -2.628 67.957 1.00 59.75 269 PRO A CA 1
ATOM 2033 C C . PRO A 1 269 ? -57.933 -3.824 68.879 1.00 59.75 269 PRO A C 1
ATOM 2035 O O . PRO A 1 269 ? -58.538 -4.810 68.452 1.00 59.75 269 PRO A O 1
ATOM 2038 N N . ALA A 1 270 ? -57.469 -3.742 70.128 1.00 66.69 270 ALA A N 1
ATOM 2039 C CA . ALA A 1 270 ? -57.767 -4.755 71.135 1.00 66.69 270 ALA A CA 1
ATOM 2040 C C . ALA A 1 270 ? -59.298 -4.885 71.320 1.00 66.69 270 ALA A C 1
ATOM 2042 O O . ALA A 1 270 ? -59.981 -3.854 71.307 1.00 66.69 270 ALA A O 1
ATOM 2043 N N . PRO A 1 271 ? -59.836 -6.115 71.445 1.00 61.25 271 PRO A N 1
ATOM 2044 C CA . PRO A 1 271 ? -61.266 -6.352 71.637 1.00 61.25 271 PRO A CA 1
ATOM 2045 C C . PRO A 1 271 ? -61.790 -5.845 72.986 1.00 61.25 271 PRO A C 1
ATOM 2047 O O . PRO A 1 271 ? -61.022 -5.857 73.976 1.00 61.25 271 PRO A O 1
#

Solvent-accessible surface area (backbone atoms only — not comparable to full-atom values): 16466 Å² total; per-residue (Å²): 136,85,94,83,84,88,85,87,86,80,80,78,76,78,79,76,79,75,81,72,80,80,77,71,79,82,70,71,69,79,67,57,59,70,67,52,58,77,72,48,76,84,66,80,58,93,69,69,73,80,83,72,83,77,75,89,83,68,87,88,51,72,95,60,65,80,65,56,46,52,51,52,53,49,53,53,50,51,53,52,51,53,51,49,53,53,52,49,54,52,50,54,56,49,51,54,54,50,52,56,49,51,59,52,50,53,55,52,50,55,53,49,54,55,50,51,51,54,50,53,56,49,49,56,51,50,52,54,52,49,53,53,51,53,52,53,50,52,55,50,52,52,54,48,54,56,48,53,51,53,50,52,52,49,53,50,51,52,52,53,58,52,59,40,58,49,68,48,78,46,69,52,78,44,50,100,77,23,33,44,36,40,35,38,33,29,38,77,92,38,45,50,61,92,72,59,69,89,38,56,47,76,44,68,70,67,65,100,85,61,83,61,48,70,36,94,72,89,24,67,44,85,51,78,67,10,30,32,39,40,35,36,43,56,56,101,86,52,67,63,51,39,30,38,42,37,42,48,41,99,83,68,79,31,75,31,79,43,76,53,77,43,72,51,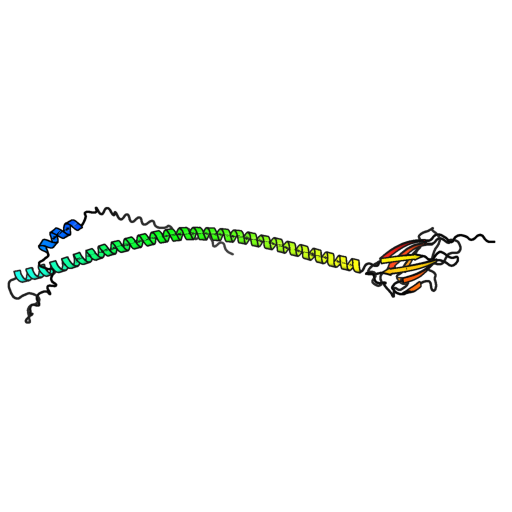55,80,83,76,78,82,131

Sequence (271 aa):
MENQLMNINRISIFAVCFAVGLAVASEPSMARNKKKASSYSKYTSAVQLPSYDANSNSKGYPNGRPFQAIEYDFDKLYYRLDMIDTDLDQIAANLIRVGQAVVRVERNTETIDENLIRVGQAVVRVEANTNTIINAIGDLDTGIGDLEGKVDDIATDVTLMKNTMEVQVSAKSATDTGVTLYVQVIRNGIGVPDLPQALFTYGNSFPLGAEAKICEVNCFEEGVGGLYAIKLGVNEDDQTFAGTLMVEDRDGAGTSLVTFDIPAAPVVPAP

Nearest PDB structures (foldseek):
  5urk-assembly1_A  TM=5.214E-01  e=2.197E-01  Homo sapiens
  7xli-assembly1_A  TM=3.244E-01  e=3.898E-01  Staphylococcus aureus subsp. aureus Mu50
  4xs0-assembly1_C  TM=2.697E-01  e=4.092E+00  Staphylococcus aureus

Secondary structure (DSSP, 8-state):
----------------------------GGGTHHHHTTT-TTT-S----------TT-SSS-SS-HHHHHHHHHHHHHHHHHHHHHHHHHHHHHHHHHHHHHHHHHHHHHHHHHHHHHHHHHHHHHHHHHHHHHHHHHHHHHHHHHHHHHHHHHHHHHHHHHHPEEEEEEEPPPBTTBEEEEEEEEETTEE-----GGGEEEEE-S-TT---PBPSSS-EEE-SSSEEEEEEPPPTT---EEEEEEEE-TTS--EEEEEEEEPPPP-PPP-